Protein AF-A0A7S0CDD8-F1 (afdb_monomer)

Foldseek 3Di:
DLDAQDPCLCVLLPLVQCLVDDVSLVSNVVSCVSLVLVDPPVPDPDDRDPPPDCPDPVVVVVVVNSNVSNPSSVCNCVNPPVLPQDAQDPCLLVLLDPCNCPPNDCSVVVNCVSCVSLPLQQDCPVPVPRRCCVVCVPRSVSNVSSVSNLQPPVVLQAHAQDPCLCVCLDPVNCVVPVVSNCVSCVSVQVLDCPPPNPPPPNCVSNVVRSVNNPSSVSVVVND

Nearest PDB structures (foldseek):
  2lh7-assembly1_A  TM=1.590E-01  e=8.056E+00  Lupinus luteus

Solvent-accessible surface area (backbone atoms only — not comparable to full-atom values): 13081 Å² total; per-residue (Å²): 131,72,67,67,48,61,94,55,44,60,66,45,31,27,66,79,41,34,71,71,35,70,70,37,33,49,54,27,48,64,72,34,56,80,47,60,68,63,54,87,66,93,81,69,96,76,85,80,68,76,71,92,74,65,83,48,76,71,53,54,51,49,49,52,54,20,46,61,54,41,54,44,49,64,47,56,72,60,62,37,81,89,56,54,66,62,69,51,61,84,60,41,69,61,36,33,31,69,65,30,38,75,72,37,94,61,21,45,59,55,26,50,65,70,37,54,77,45,51,50,50,74,46,52,84,91,37,71,85,66,35,48,36,89,81,36,50,69,37,39,57,54,44,56,43,49,56,51,58,63,59,63,37,85,81,40,81,38,62,69,49,61,96,54,45,65,69,40,28,30,72,71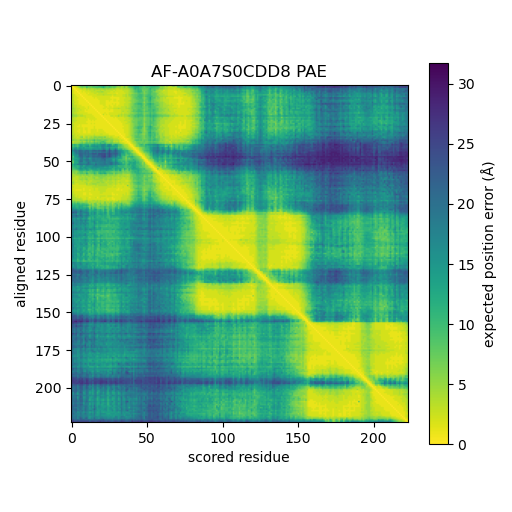,38,38,75,75,50,44,62,66,28,52,64,66,40,54,66,45,59,59,48,44,90,83,52,92,68,84,37,70,63,45,36,70,74,31,44,70,32,40,56,59,42,57,45,54,57,51,70,77,72,75,121

Structure (mmCIF, N/CA/C/O backbone):
data_AF-A0A7S0CDD8-F1
#
_entry.id   AF-A0A7S0CDD8-F1
#
loop_
_atom_site.group_PDB
_atom_site.id
_atom_site.type_symbol
_atom_site.label_atom_id
_atom_site.label_alt_id
_atom_site.label_comp_id
_atom_site.label_asym_id
_atom_site.label_entity_id
_atom_site.label_seq_id
_atom_site.pdbx_PDB_ins_code
_atom_site.Cartn_x
_atom_site.Cartn_y
_atom_site.Cartn_z
_atom_site.occupancy
_atom_site.B_iso_or_equiv
_atom_site.auth_seq_id
_atom_site.auth_comp_id
_atom_site.auth_asym_id
_atom_site.auth_atom_id
_atom_site.pdbx_PDB_model_num
ATOM 1 N N . ASP A 1 1 ? -7.432 -4.771 37.540 1.00 62.56 1 ASP A N 1
ATOM 2 C CA . ASP A 1 1 ? -7.876 -5.907 36.713 1.00 62.56 1 ASP A CA 1
ATOM 3 C C . ASP A 1 1 ? -8.613 -5.416 35.488 1.00 62.56 1 ASP A C 1
ATOM 5 O O . ASP A 1 1 ? -9.465 -4.545 35.630 1.00 62.56 1 ASP A O 1
ATOM 9 N N . ILE A 1 2 ? -8.278 -5.943 34.307 1.00 65.31 2 ILE A N 1
ATOM 10 C CA . ILE A 1 2 ? -9.099 -5.740 33.108 1.00 65.31 2 ILE A CA 1
ATOM 11 C C . ILE A 1 2 ? -10.404 -6.499 33.340 1.00 65.31 2 ILE A C 1
ATOM 13 O O . ILE A 1 2 ? -10.394 -7.714 33.548 1.00 65.31 2 ILE A O 1
ATOM 17 N N . GLN A 1 3 ? -11.523 -5.779 33.370 1.00 80.06 3 GLN A N 1
ATOM 18 C CA . GLN A 1 3 ? -12.831 -6.418 33.438 1.00 80.06 3 GLN A CA 1
ATOM 19 C C . GLN A 1 3 ? -13.127 -7.083 32.097 1.00 80.06 3 GLN A C 1
ATOM 21 O O . GLN A 1 3 ? -12.899 -6.484 31.048 1.00 80.06 3 GLN A O 1
ATOM 26 N N . LEU A 1 4 ? -13.651 -8.310 32.134 1.00 84.00 4 LEU A N 1
ATOM 27 C CA . LEU A 1 4 ? -14.179 -8.957 30.935 1.00 84.00 4 LEU A CA 1
ATOM 28 C C . LEU A 1 4 ? -15.245 -8.063 30.302 1.00 84.00 4 LEU A C 1
ATOM 30 O O . LEU A 1 4 ? -16.073 -7.494 31.019 1.00 84.00 4 LEU A O 1
ATOM 34 N N . ALA A 1 5 ? -15.239 -7.994 28.975 1.00 88.38 5 ALA A N 1
ATOM 35 C CA . ALA A 1 5 ? -16.256 -7.271 28.239 1.00 88.38 5 ALA A CA 1
ATOM 36 C C . ALA A 1 5 ? -17.673 -7.763 28.600 1.00 88.38 5 ALA A C 1
ATOM 38 O O . ALA A 1 5 ? -17.876 -8.959 28.872 1.00 88.38 5 ALA A O 1
ATOM 39 N N . PRO A 1 6 ? -18.683 -6.875 28.583 1.00 92.88 6 PRO A N 1
ATOM 40 C CA . PRO A 1 6 ? -20.076 -7.270 28.742 1.00 92.88 6 PRO A CA 1
ATOM 41 C C . PRO A 1 6 ? -20.481 -8.335 27.722 1.00 92.88 6 PRO A C 1
ATOM 43 O O . PRO A 1 6 ? -20.056 -8.316 26.571 1.00 92.88 6 PRO A O 1
ATOM 46 N N . ARG A 1 7 ? -21.360 -9.264 28.116 1.00 94.25 7 ARG A N 1
ATOM 47 C CA . ARG A 1 7 ? -21.778 -10.377 27.238 1.00 94.25 7 ARG A CA 1
ATOM 48 C C . ARG A 1 7 ? -22.450 -9.924 25.941 1.00 94.25 7 ARG A C 1
ATOM 50 O O . ARG A 1 7 ? -22.452 -10.682 24.982 1.00 94.25 7 ARG A O 1
ATOM 57 N N . ASN A 1 8 ? -23.030 -8.729 25.937 1.00 94.81 8 ASN A N 1
ATOM 58 C CA . ASN A 1 8 ? -23.703 -8.122 24.794 1.00 94.81 8 ASN A CA 1
ATOM 59 C C . ASN A 1 8 ? -22.779 -7.225 23.956 1.00 94.81 8 ASN A C 1
ATOM 61 O O . ASN A 1 8 ? -23.273 -6.557 23.057 1.00 94.81 8 ASN A O 1
ATOM 65 N N . ILE A 1 9 ? -21.467 -7.177 24.223 1.00 94.50 9 ILE A N 1
ATOM 66 C CA . ILE A 1 9 ? -20.552 -6.298 23.480 1.00 94.50 9 ILE A CA 1
ATOM 67 C C . ILE A 1 9 ? -20.580 -6.568 21.971 1.00 94.50 9 ILE A C 1
ATOM 69 O O . ILE A 1 9 ? -20.565 -5.630 21.185 1.00 94.50 9 ILE A O 1
ATOM 73 N N . ALA A 1 10 ? -20.700 -7.834 21.560 1.00 92.94 10 ALA A N 1
ATOM 74 C CA . ALA A 1 10 ? -20.795 -8.205 20.151 1.00 92.94 10 ALA A CA 1
ATOM 75 C C . ALA A 1 10 ? -22.087 -7.693 19.490 1.00 92.94 10 ALA A C 1
ATOM 77 O O . ALA A 1 10 ? -22.053 -7.316 18.325 1.00 92.94 10 ALA A O 1
ATOM 78 N N . ASP A 1 11 ? -23.197 -7.646 20.233 1.00 95.12 11 ASP A N 1
ATOM 79 C CA . ASP A 1 11 ? -24.482 -7.152 19.729 1.00 95.12 11 ASP A CA 1
ATOM 80 C C . ASP A 1 11 ? -24.486 -5.618 19.650 1.00 95.12 11 ASP A C 1
ATOM 82 O O . ASP A 1 11 ? -24.909 -5.040 18.652 1.00 95.12 11 ASP A O 1
ATOM 86 N N . VAL A 1 12 ? -23.978 -4.951 20.694 1.00 96.19 12 VAL A N 1
ATOM 87 C CA . VAL A 1 12 ? -23.910 -3.480 20.775 1.00 96.19 12 VAL A CA 1
ATOM 88 C C . VAL A 1 12 ? -22.920 -2.916 19.752 1.00 96.19 12 VAL A C 1
ATOM 90 O O . VAL A 1 12 ? -23.179 -1.878 19.152 1.00 96.19 12 VAL A O 1
ATOM 93 N N . CYS A 1 13 ? -21.808 -3.613 19.521 1.00 94.88 13 CYS A N 1
ATOM 94 C CA . CYS A 1 13 ? -20.775 -3.226 18.564 1.00 94.88 13 CYS A CA 1
ATOM 95 C C . CYS A 1 13 ? -20.878 -3.977 17.227 1.00 94.88 13 CYS A C 1
ATOM 97 O O . CYS A 1 13 ? -19.912 -4.038 16.468 1.00 94.88 13 CYS A O 1
ATOM 99 N N . ALA A 1 14 ? -22.037 -4.555 16.900 1.00 92.19 14 ALA A N 1
ATOM 100 C CA . ALA A 1 14 ? -22.265 -5.079 15.560 1.00 92.19 14 ALA A CA 1
ATOM 101 C C . ALA A 1 14 ? -22.224 -3.925 14.544 1.00 92.19 14 ALA A C 1
ATOM 103 O O . ALA A 1 14 ? -22.809 -2.865 14.774 1.00 92.19 14 ALA A O 1
ATOM 104 N N . ARG A 1 15 ? -21.571 -4.134 13.395 1.00 86.56 15 ARG A N 1
ATOM 105 C CA . ARG A 1 15 ? -21.407 -3.104 12.350 1.00 86.56 15 ARG A CA 1
ATOM 106 C C . ARG A 1 15 ? -22.728 -2.440 11.962 1.00 86.56 15 ARG A C 1
ATOM 108 O O . ARG A 1 15 ? -22.826 -1.220 11.970 1.00 86.56 15 ARG A O 1
ATOM 115 N N . GLU A 1 16 ? -23.749 -3.246 11.688 1.00 89.31 16 GLU A N 1
ATOM 116 C CA . GLU A 1 16 ? -25.100 -2.787 11.340 1.00 89.31 16 GLU A CA 1
ATOM 117 C C . GLU A 1 16 ? -25.750 -1.912 12.421 1.00 89.31 16 GLU A C 1
ATOM 119 O O . GLU A 1 16 ? -26.552 -1.035 12.104 1.00 89.31 16 GLU A O 1
ATOM 124 N N . HIS A 1 17 ? -25.389 -2.121 13.691 1.00 92.50 17 HIS A N 1
ATOM 125 C CA . HIS A 1 17 ? -25.874 -1.315 14.802 1.00 92.50 17 HIS A CA 1
ATOM 126 C C . HIS A 1 17 ? -25.129 0.016 14.862 1.00 92.50 17 HIS A C 1
ATOM 128 O O . HIS A 1 17 ? -25.753 1.070 14.865 1.00 92.50 17 HIS A O 1
ATOM 134 N N . VAL A 1 18 ? -23.797 -0.018 14.824 1.00 90.44 18 VAL A N 1
ATOM 135 C CA . VAL A 1 18 ? -22.958 1.186 14.895 1.00 90.44 18 VAL A CA 1
ATOM 136 C C . VAL A 1 18 ? -23.173 2.107 13.684 1.00 90.44 18 VAL A C 1
ATOM 138 O O . VAL A 1 18 ? -23.130 3.329 13.815 1.00 90.44 18 VAL A O 1
ATOM 141 N N . GLU A 1 19 ? -23.466 1.546 12.508 1.00 86.19 19 GLU A N 1
ATOM 142 C CA . GLU A 1 19 ? -23.821 2.303 11.299 1.00 86.19 19 GLU A CA 1
ATOM 143 C C . GLU A 1 19 ? -25.246 2.895 11.337 1.00 86.19 19 GLU A C 1
ATOM 145 O O . GLU A 1 19 ? -25.565 3.752 10.511 1.00 86.19 19 GLU A O 1
ATOM 150 N N . ALA A 1 20 ? -26.103 2.494 12.287 1.00 91.19 20 ALA A N 1
ATOM 151 C CA . ALA A 1 20 ? -27.476 2.996 12.390 1.00 91.19 20 ALA A CA 1
ATOM 152 C C . ALA A 1 20 ? -27.557 4.463 12.855 1.00 91.19 20 ALA A C 1
ATOM 154 O O . ALA A 1 20 ? -28.572 5.123 12.621 1.00 91.19 20 ALA A O 1
ATOM 155 N N . GLY A 1 21 ? -26.505 4.985 13.495 1.00 90.19 21 GLY A N 1
ATOM 156 C CA . GLY A 1 21 ? -26.392 6.392 13.877 1.00 90.19 21 GLY A CA 1
ATOM 157 C C . GLY A 1 21 ? -25.521 6.631 15.110 1.00 90.19 21 GLY A C 1
ATOM 158 O O . GLY A 1 21 ? -25.054 5.697 15.763 1.00 90.19 21 GLY A O 1
ATOM 159 N N . ASP A 1 22 ? -25.339 7.908 15.454 1.00 90.12 22 ASP A N 1
ATOM 160 C CA . ASP A 1 22 ? -24.439 8.343 16.533 1.00 90.12 22 ASP A CA 1
ATOM 161 C C . ASP A 1 22 ? -24.813 7.766 17.905 1.00 90.12 22 ASP A C 1
ATOM 163 O O . ASP A 1 22 ? -23.937 7.479 18.713 1.00 90.12 22 ASP A O 1
ATOM 167 N N . GLU A 1 23 ? -26.104 7.551 18.173 1.00 94.38 23 GLU A N 1
ATOM 168 C CA . GLU A 1 23 ? -26.572 6.953 19.430 1.00 94.38 23 GLU A CA 1
ATOM 169 C C . GLU A 1 23 ? -26.047 5.522 19.612 1.00 94.38 23 GLU A C 1
ATOM 171 O O . GLU A 1 23 ? -25.490 5.194 20.659 1.00 94.38 23 GLU A O 1
ATOM 176 N N . ALA A 1 24 ? -26.155 4.689 18.574 1.00 93.88 24 ALA A N 1
ATOM 177 C CA . ALA A 1 24 ? -25.667 3.314 18.606 1.00 93.88 24 ALA A CA 1
ATOM 178 C C . ALA A 1 24 ? -24.134 3.254 18.664 1.00 93.88 24 ALA A C 1
ATOM 180 O O . ALA A 1 24 ? -23.569 2.427 19.383 1.00 93.88 24 ALA A O 1
ATOM 181 N N . ARG A 1 25 ? -23.448 4.179 17.978 1.00 90.31 25 ARG A N 1
ATOM 182 C CA . ARG A 1 25 ? -21.996 4.316 18.118 1.00 90.31 25 ARG A CA 1
ATOM 183 C C . ARG A 1 25 ? -21.594 4.689 19.537 1.00 90.31 25 ARG A C 1
ATOM 185 O O . ARG A 1 25 ? -20.695 4.055 20.077 1.00 90.31 25 ARG A O 1
ATOM 192 N N . ASN A 1 26 ? -22.242 5.682 20.140 1.00 93.12 26 ASN A N 1
ATOM 193 C CA . ASN A 1 26 ? -21.934 6.112 21.502 1.00 93.12 26 ASN A CA 1
ATOM 194 C C . ASN A 1 26 ? -22.175 4.982 22.510 1.00 93.12 26 ASN A C 1
ATOM 196 O O . ASN A 1 26 ? -21.367 4.805 23.415 1.00 93.12 26 ASN A O 1
ATOM 200 N N . ALA A 1 27 ? -23.220 4.172 22.312 1.00 95.44 27 ALA A N 1
ATOM 201 C CA . ALA A 1 27 ? -23.467 2.990 23.134 1.00 95.44 27 ALA A CA 1
ATOM 202 C C . ALA A 1 27 ? -22.336 1.951 23.020 1.00 95.44 27 ALA A C 1
ATOM 204 O O . ALA A 1 27 ? -21.897 1.406 24.031 1.00 95.44 27 ALA A O 1
ATOM 205 N N . CYS A 1 28 ? -21.826 1.694 21.811 1.00 95.12 28 CYS A N 1
ATOM 206 C CA . CYS A 1 28 ? -20.645 0.846 21.639 1.00 95.12 28 CYS A CA 1
ATOM 207 C C . CYS A 1 28 ? -19.393 1.485 22.268 1.00 95.12 28 CYS A C 1
ATOM 209 O O . CYS A 1 28 ? -18.668 0.804 22.985 1.00 95.12 28 CYS A O 1
ATOM 211 N N . ALA A 1 29 ? -19.172 2.792 22.088 1.00 92.44 29 ALA A N 1
ATOM 212 C CA . ALA A 1 29 ? -18.035 3.515 22.663 1.00 92.44 29 ALA A CA 1
ATOM 213 C C . ALA A 1 29 ? -18.008 3.458 24.194 1.00 92.44 29 ALA A C 1
ATOM 215 O O . ALA A 1 29 ? -16.965 3.169 24.769 1.00 92.44 29 ALA A O 1
ATOM 216 N N . GLU A 1 30 ? -19.155 3.643 24.848 1.00 94.44 30 GLU A N 1
ATOM 217 C CA . GLU A 1 30 ? -19.285 3.534 26.304 1.00 94.44 30 GLU A CA 1
ATOM 218 C C . GLU A 1 30 ? -18.928 2.125 26.801 1.00 94.44 30 GLU A C 1
ATOM 220 O O . GLU A 1 30 ? -18.192 1.962 27.771 1.00 94.44 30 GLU A O 1
ATOM 225 N N . VAL A 1 31 ? -19.382 1.081 26.100 1.00 94.50 31 VAL A N 1
ATOM 226 C CA . VAL A 1 31 ? -19.041 -0.311 26.441 1.00 94.50 31 VAL A CA 1
ATOM 227 C C . VAL A 1 31 ? -17.558 -0.618 26.192 1.00 94.50 31 VAL A C 1
ATOM 229 O O . VAL A 1 31 ? -16.991 -1.491 26.850 1.00 94.50 31 VAL A O 1
ATOM 232 N N . CYS A 1 32 ? -16.930 0.098 25.262 1.00 92.38 32 CYS A N 1
ATOM 233 C CA . CYS A 1 32 ? -15.542 -0.080 24.856 1.00 92.38 32 CYS A CA 1
ATOM 234 C C . CYS A 1 32 ? -14.536 0.793 25.614 1.00 92.38 32 CYS A C 1
ATOM 236 O O . CYS A 1 32 ? -13.343 0.524 25.501 1.00 92.38 32 CYS A O 1
ATOM 238 N N . GLU A 1 33 ? -14.971 1.768 26.416 1.00 90.12 33 GLU A N 1
ATOM 239 C CA . GLU A 1 33 ? -14.092 2.635 27.223 1.00 90.12 33 GLU A CA 1
ATOM 240 C C . GLU A 1 33 ? -13.041 1.845 28.042 1.00 90.12 33 GLU A C 1
ATOM 242 O O . GLU A 1 33 ? -11.865 2.212 28.029 1.00 90.12 33 GLU A O 1
ATOM 247 N N . PRO A 1 34 ? -13.362 0.695 28.678 1.00 86.69 34 PRO A N 1
ATOM 248 C CA . PRO A 1 34 ? -12.357 -0.085 29.407 1.00 86.69 34 PRO A CA 1
ATOM 249 C C . PRO A 1 34 ? -11.281 -0.731 28.513 1.00 86.69 3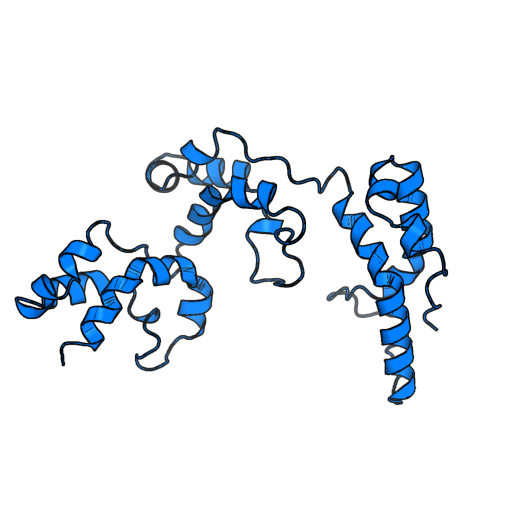4 PRO A C 1
ATOM 251 O O . PRO A 1 34 ? -10.242 -1.160 29.020 1.00 86.69 34 PRO A O 1
ATOM 254 N N . SER A 1 35 ? -11.527 -0.836 27.200 1.00 82.81 35 SER A N 1
ATOM 255 C CA . SER A 1 35 ? -10.598 -1.412 26.219 1.00 82.81 35 SER A CA 1
ATOM 256 C C . SER A 1 35 ? -9.475 -0.465 25.804 1.00 82.81 35 SER A C 1
ATOM 258 O O . SER A 1 35 ? -8.512 -0.926 25.196 1.00 82.81 35 SER A O 1
ATOM 260 N N . ASP A 1 36 ? -9.527 0.814 26.185 1.00 79.00 36 ASP A N 1
ATOM 261 C CA . ASP A 1 36 ? -8.446 1.774 25.921 1.00 79.00 36 ASP A CA 1
ATOM 262 C C . ASP A 1 36 ? -7.106 1.300 26.512 1.00 79.00 36 ASP A C 1
ATOM 264 O O . ASP A 1 36 ? -6.041 1.562 25.958 1.00 79.00 36 ASP A O 1
ATOM 268 N N . CYS A 1 37 ? -7.158 0.504 27.585 1.00 74.12 37 CYS A N 1
ATOM 269 C CA . CYS A 1 37 ? -6.009 -0.190 28.172 1.00 74.12 37 CYS A CA 1
ATOM 270 C C . CYS A 1 37 ? -5.351 -1.242 27.257 1.00 74.12 37 CYS A C 1
ATOM 272 O O . CYS A 1 37 ? -4.231 -1.665 27.530 1.00 74.12 37 CYS A O 1
ATOM 274 N N . CYS A 1 38 ? -6.063 -1.740 26.246 1.00 76.38 38 CYS A N 1
ATOM 275 C CA . CYS A 1 38 ? -5.612 -2.795 25.338 1.00 76.38 38 CYS A CA 1
ATOM 276 C C . CYS A 1 38 ? -4.967 -2.248 24.063 1.00 76.38 38 CYS A C 1
ATOM 278 O O . CYS A 1 38 ? -4.439 -3.023 23.267 1.00 76.38 38 CYS A O 1
ATOM 280 N N . GLN A 1 39 ? -5.024 -0.933 23.848 1.00 68.50 39 GLN A N 1
ATOM 281 C CA . GLN A 1 39 ? -4.346 -0.286 22.738 1.00 68.50 39 GLN A CA 1
ATOM 282 C C . GLN A 1 39 ? -2.963 0.163 23.210 1.00 68.50 39 GLN A C 1
ATOM 284 O O . GLN A 1 39 ? -2.841 1.012 24.091 1.00 68.50 39 GLN A O 1
ATOM 289 N N . GLU A 1 40 ? -1.909 -0.418 22.637 1.00 58.47 40 GLU A N 1
ATOM 290 C CA . GLU A 1 40 ? -0.534 0.022 22.875 1.00 58.47 40 GLU A CA 1
ATOM 291 C C . GLU A 1 40 ? -0.379 1.473 22.395 1.00 58.47 40 GLU A C 1
ATOM 293 O O . GLU A 1 40 ? -0.236 1.747 21.203 1.00 58.47 40 GLU A O 1
ATOM 298 N N . LYS A 1 41 ? -0.434 2.434 23.322 1.00 56.41 41 LYS A N 1
ATOM 299 C CA . LYS A 1 41 ? 0.067 3.784 23.063 1.00 56.41 41 LYS A CA 1
ATOM 300 C C . LYS A 1 41 ? 1.574 3.749 23.272 1.00 56.41 41 LYS A C 1
ATOM 302 O O . LYS A 1 41 ? 2.047 3.778 24.403 1.00 56.41 41 LYS A O 1
ATOM 307 N N . GLU A 1 42 ? 2.323 3.699 22.175 1.00 51.75 42 GLU A N 1
ATOM 308 C CA . GLU A 1 42 ? 3.789 3.570 22.159 1.00 51.75 42 GLU A CA 1
ATOM 309 C C . GLU A 1 42 ? 4.560 4.718 22.849 1.00 51.75 42 GLU A C 1
ATOM 311 O O . GLU A 1 42 ? 5.781 4.645 22.942 1.00 51.75 42 GLU A O 1
ATOM 316 N N . ASN A 1 43 ? 3.904 5.771 23.360 1.00 51.16 43 ASN A N 1
ATOM 317 C CA . ASN A 1 43 ? 4.594 7.008 23.751 1.00 51.16 43 ASN A CA 1
ATOM 318 C C . ASN A 1 43 ? 4.273 7.606 25.130 1.00 51.16 43 ASN A C 1
ATOM 320 O O . ASN A 1 43 ? 4.687 8.732 25.399 1.00 51.16 43 ASN A O 1
ATOM 324 N N . GLU A 1 44 ? 3.615 6.889 26.045 1.00 52.41 44 GLU A N 1
ATOM 325 C CA . GLU A 1 44 ? 3.399 7.409 27.406 1.00 52.41 44 GLU A CA 1
ATOM 326 C C . GLU A 1 44 ? 3.984 6.471 28.469 1.00 52.41 44 GLU A C 1
ATOM 328 O O . GLU A 1 44 ? 3.453 5.413 28.792 1.00 52.41 44 GLU A O 1
ATOM 333 N N . THR A 1 45 ? 5.124 6.883 29.028 1.00 52.25 45 THR A N 1
ATOM 334 C CA . THR A 1 45 ? 5.911 6.153 30.032 1.00 52.25 45 THR A CA 1
ATOM 335 C C . THR A 1 45 ? 5.286 6.074 31.425 1.00 52.25 45 THR A C 1
ATOM 337 O O . THR A 1 45 ? 5.926 5.546 32.335 1.00 52.25 45 THR A O 1
ATOM 340 N N . GLU A 1 46 ? 4.068 6.560 31.659 1.00 50.44 46 GLU A N 1
ATOM 341 C CA . GLU A 1 46 ? 3.515 6.595 33.015 1.00 50.44 46 GLU A CA 1
ATOM 342 C C . GLU A 1 46 ? 2.063 6.089 33.091 1.00 50.44 46 GLU A C 1
ATOM 344 O O . GLU A 1 46 ? 1.099 6.779 32.794 1.00 50.44 46 GLU A O 1
ATOM 349 N N . ASP A 1 47 ? 1.961 4.855 33.601 1.00 51.75 47 ASP A N 1
ATOM 350 C CA . ASP A 1 47 ? 0.883 4.336 34.459 1.00 51.75 47 ASP A CA 1
ATOM 351 C C . ASP A 1 47 ? -0.403 3.738 33.8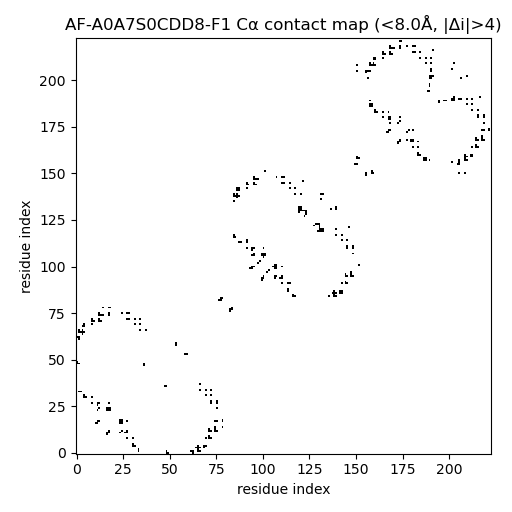76 1.00 51.75 47 ASP A C 1
ATOM 353 O O . ASP A 1 47 ? -1.323 3.454 34.648 1.00 51.75 47 ASP A O 1
ATOM 357 N N . PHE A 1 48 ? -0.469 3.372 32.595 1.00 50.34 48 PHE A N 1
ATOM 358 C CA . PHE A 1 48 ? -1.684 2.724 32.087 1.00 50.34 48 PHE A CA 1
ATOM 359 C C . PHE A 1 48 ? -1.656 1.183 32.072 1.00 50.34 48 PHE A C 1
ATOM 361 O O . PHE A 1 48 ? -0.956 0.527 31.310 1.00 50.34 48 PHE A O 1
ATOM 368 N N . CYS A 1 49 ? -2.478 0.638 32.978 1.00 55.19 49 CYS A N 1
ATOM 369 C CA . CYS A 1 49 ? -3.072 -0.701 33.016 1.00 55.19 49 CYS A CA 1
ATOM 370 C C . CYS A 1 49 ? -2.120 -1.897 33.263 1.00 55.19 49 CYS A C 1
ATOM 372 O O . CYS A 1 49 ? -1.855 -2.730 32.407 1.00 55.19 49 CYS A O 1
ATOM 374 N N . LEU A 1 50 ? -1.708 -2.043 34.532 1.00 53.22 50 LEU A N 1
ATOM 375 C CA . LEU A 1 50 ? -1.273 -3.296 35.194 1.00 53.22 50 LEU A CA 1
ATOM 376 C C . LEU A 1 50 ? 0.032 -3.972 34.745 1.00 53.22 50 LEU A C 1
ATOM 378 O O . LEU A 1 50 ? 0.365 -5.022 35.291 1.00 53.22 50 LEU A O 1
ATOM 382 N N . TYR A 1 51 ? 0.840 -3.383 33.866 1.00 52.56 51 TYR A N 1
ATOM 383 C CA . TYR A 1 51 ? 2.118 -4.016 33.509 1.00 52.56 51 TYR A CA 1
ATOM 384 C C . TYR A 1 51 ? 3.222 -3.896 34.571 1.00 52.56 51 TYR A C 1
ATOM 386 O O . TYR A 1 51 ? 4.191 -4.652 34.535 1.00 52.56 51 TYR A O 1
ATOM 394 N N . LYS A 1 52 ? 3.097 -3.006 35.566 1.00 47.78 52 LYS A N 1
ATOM 395 C CA . LYS A 1 52 ? 4.218 -2.723 36.484 1.00 47.78 52 LYS A CA 1
ATOM 396 C C . LYS A 1 52 ? 4.591 -3.853 37.458 1.00 47.78 52 LYS A C 1
ATOM 398 O O . LYS A 1 52 ? 5.624 -3.721 38.099 1.00 47.78 52 LYS A O 1
ATOM 403 N N . ASN A 1 53 ? 3.826 -4.947 37.571 1.00 48.34 53 ASN A N 1
ATOM 404 C CA . ASN A 1 53 ? 4.161 -6.054 38.489 1.00 48.34 53 ASN A CA 1
ATOM 405 C C . ASN A 1 53 ? 3.763 -7.469 38.020 1.00 48.34 53 ASN A C 1
ATOM 407 O O . ASN A 1 53 ? 3.851 -8.403 38.820 1.00 48.34 53 ASN A O 1
ATOM 411 N N . ALA A 1 54 ? 3.371 -7.660 36.753 1.00 54.88 54 ALA A N 1
ATOM 412 C CA . ALA A 1 54 ? 2.962 -8.972 36.252 1.00 54.88 54 ALA A CA 1
ATOM 413 C C . ALA A 1 54 ? 4.170 -9.914 36.068 1.00 54.88 54 ALA A C 1
ATOM 415 O O . ALA A 1 54 ? 4.725 -10.050 34.982 1.00 54.88 54 ALA A O 1
ATOM 416 N N . THR A 1 55 ? 4.623 -10.545 37.153 1.00 56.50 55 THR A N 1
ATOM 417 C CA . THR A 1 55 ? 5.729 -11.527 37.139 1.00 56.50 55 THR A CA 1
ATOM 418 C C . THR A 1 55 ? 5.232 -12.966 36.995 1.00 56.50 55 THR A C 1
ATOM 420 O O . THR A 1 55 ? 6.031 -13.875 36.762 1.00 56.50 55 THR A O 1
ATOM 423 N N . ALA A 1 56 ? 3.917 -13.192 37.084 1.00 58.94 56 ALA A N 1
ATOM 424 C CA . ALA A 1 56 ? 3.303 -14.504 36.941 1.00 58.94 56 ALA A CA 1
ATOM 425 C C . ALA A 1 56 ? 2.617 -14.672 35.574 1.00 58.94 56 ALA A C 1
ATOM 427 O O . ALA A 1 56 ? 1.772 -13.875 35.176 1.00 58.94 56 ALA A O 1
ATOM 428 N N . VAL A 1 57 ? 2.899 -15.790 34.894 1.00 64.75 57 VAL A N 1
ATOM 429 C CA . VAL A 1 57 ? 2.276 -16.207 33.615 1.00 64.75 57 VAL A CA 1
ATOM 430 C C . VAL A 1 57 ? 0.737 -16.145 33.650 1.00 64.75 57 VAL A C 1
ATOM 432 O O . VAL A 1 57 ? 0.095 -15.880 32.637 1.00 64.75 57 VAL A O 1
ATOM 435 N N . TYR A 1 58 ? 0.135 -16.352 34.824 1.00 66.38 58 TYR A N 1
ATOM 436 C CA . TYR A 1 58 ? -1.317 -16.314 35.012 1.00 66.38 58 TYR A CA 1
ATOM 437 C C . TYR A 1 58 ? -1.921 -14.907 34.852 1.00 66.38 58 TYR A C 1
ATOM 439 O O . TYR A 1 58 ? -3.050 -14.769 34.387 1.00 66.38 58 TYR A O 1
ATOM 447 N N . GLU A 1 59 ? -1.178 -13.856 35.202 1.00 66.81 59 GLU A N 1
ATOM 448 C CA . GLU A 1 59 ? -1.650 -12.470 35.088 1.00 66.81 59 GLU A CA 1
ATOM 449 C C . GLU A 1 59 ? -1.662 -12.016 33.624 1.00 66.81 59 GLU A C 1
ATOM 451 O O . GLU A 1 59 ? -2.623 -11.385 33.186 1.00 66.81 59 GLU A O 1
ATOM 456 N N . VAL A 1 60 ? -0.674 -12.455 32.836 1.00 68.81 60 VAL A N 1
ATOM 457 C CA . VAL A 1 60 ? -0.618 -12.211 31.386 1.00 68.81 60 VAL A CA 1
ATOM 458 C C . VAL A 1 60 ? -1.807 -12.858 30.670 1.00 68.81 60 VAL A C 1
ATOM 460 O O . VAL A 1 60 ? -2.444 -12.223 29.835 1.00 68.81 60 VAL A O 1
ATOM 463 N N . ALA A 1 61 ? -2.168 -14.095 31.028 1.00 75.12 61 ALA A N 1
ATOM 464 C CA . ALA A 1 61 ? -3.303 -14.783 30.411 1.00 75.12 61 ALA A CA 1
ATOM 465 C C . ALA A 1 61 ? -4.634 -14.042 30.636 1.00 75.12 61 ALA A C 1
ATOM 467 O O . ALA A 1 61 ? -5.428 -13.918 29.707 1.00 75.12 61 ALA A O 1
ATOM 468 N N . ASN A 1 62 ? -4.872 -13.505 31.837 1.00 74.25 62 ASN A N 1
ATOM 469 C CA . ASN A 1 62 ? -6.098 -12.753 32.125 1.00 74.25 62 ASN A CA 1
ATOM 470 C C . ASN A 1 62 ? -6.148 -11.410 31.386 1.00 74.25 62 ASN A C 1
ATOM 472 O O . ASN A 1 62 ? -7.225 -11.004 30.955 1.00 74.25 62 ASN A O 1
ATOM 476 N N . ILE A 1 63 ? -5.000 -10.752 31.202 1.00 75.50 63 ILE A N 1
ATOM 477 C CA . ILE A 1 63 ? -4.896 -9.527 30.399 1.00 75.50 63 ILE A CA 1
ATOM 478 C C . ILE A 1 63 ? -5.249 -9.826 28.940 1.00 75.50 63 ILE A C 1
ATOM 480 O O . ILE A 1 63 ? -6.117 -9.166 28.374 1.00 75.50 63 ILE A O 1
ATOM 484 N N . VAL A 1 64 ? -4.651 -10.871 28.357 1.00 78.19 64 VAL A N 1
ATOM 485 C CA . VAL A 1 64 ? -4.927 -11.277 26.971 1.00 78.19 64 VAL A CA 1
ATOM 486 C C . VAL A 1 64 ? -6.399 -11.648 26.792 1.00 78.19 64 VAL A C 1
ATOM 488 O O . VAL A 1 64 ? -7.040 -11.159 25.869 1.00 78.19 64 VAL A O 1
ATOM 491 N N . ILE A 1 65 ? -6.971 -12.461 27.686 1.00 80.38 65 ILE A N 1
ATOM 492 C CA . ILE A 1 65 ? -8.390 -12.852 27.615 1.00 80.38 65 ILE A CA 1
ATOM 493 C C . ILE A 1 65 ? -9.304 -11.629 27.756 1.00 80.38 65 ILE A C 1
ATOM 495 O O . ILE A 1 65 ? -10.287 -11.512 27.023 1.00 80.38 65 ILE 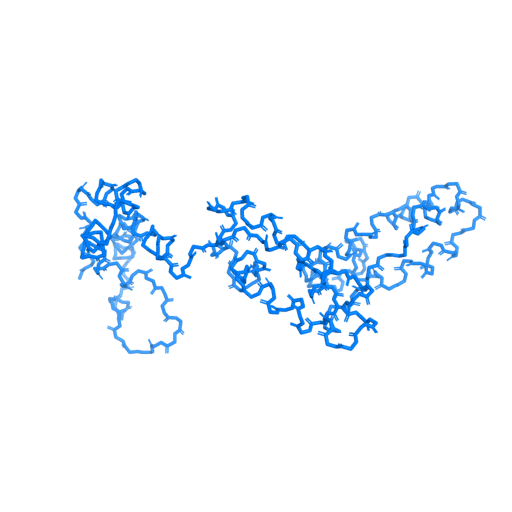A O 1
ATOM 499 N N . GLY A 1 66 ? -8.968 -10.709 28.665 1.00 83.31 66 GLY A N 1
ATOM 500 C CA . GLY A 1 66 ? -9.658 -9.434 28.822 1.00 83.31 66 GLY A CA 1
ATOM 501 C C . GLY A 1 66 ? -9.669 -8.650 27.515 1.00 83.31 66 GLY A C 1
ATOM 502 O O . GLY A 1 66 ? -10.742 -8.359 26.998 1.00 83.31 66 GLY A O 1
ATOM 503 N N . CYS A 1 67 ? -8.505 -8.402 26.919 1.00 84.81 67 CYS A N 1
ATOM 504 C CA . CYS A 1 67 ? -8.398 -7.630 25.682 1.00 84.81 67 CYS A CA 1
ATOM 505 C C . CYS A 1 67 ? -9.049 -8.307 24.473 1.00 84.81 67 CYS A C 1
ATOM 507 O O . CYS A 1 67 ? -9.745 -7.648 23.704 1.00 84.81 67 CYS A O 1
ATOM 509 N N . VAL A 1 68 ? -8.921 -9.629 24.338 1.00 84.62 68 VAL A N 1
ATOM 510 C CA . VAL A 1 68 ? -9.587 -10.388 23.266 1.00 84.62 68 VAL A CA 1
ATOM 511 C C . VAL A 1 68 ? -11.112 -10.275 23.366 1.00 84.62 68 VAL A C 1
ATOM 513 O O . VAL A 1 68 ? -11.797 -10.252 22.345 1.00 84.62 68 VAL A O 1
ATOM 516 N N . SER A 1 69 ? -11.668 -10.145 24.576 1.00 89.31 69 SER A N 1
ATOM 517 C CA . SER A 1 69 ? -13.114 -9.956 24.745 1.00 89.31 69 SER A CA 1
ATOM 518 C C . SER A 1 69 ? -13.634 -8.606 24.221 1.00 89.31 69 SER A C 1
ATOM 520 O O . SER A 1 69 ? -14.825 -8.500 23.934 1.00 89.31 69 SER A O 1
ATOM 522 N N . TYR A 1 70 ? -12.753 -7.620 24.007 1.00 90.00 70 TYR A N 1
ATOM 523 C CA . TYR A 1 70 ? -13.073 -6.319 23.406 1.00 90.00 70 TYR A CA 1
ATOM 524 C C . TYR A 1 70 ? -12.769 -6.238 21.902 1.00 90.00 70 TYR A C 1
ATOM 526 O O . TYR A 1 70 ? -12.886 -5.161 21.328 1.00 90.00 70 TYR A O 1
ATOM 534 N N . LEU A 1 71 ? -12.443 -7.344 21.217 1.00 85.50 71 LEU A N 1
ATOM 535 C CA . LEU A 1 71 ? -12.264 -7.334 19.753 1.00 85.50 71 LEU A CA 1
ATOM 536 C C . LEU A 1 71 ? -13.418 -6.659 18.977 1.00 85.50 71 LEU A C 1
ATOM 538 O O . LEU A 1 71 ? -13.122 -5.929 18.034 1.00 85.50 71 LEU A O 1
ATOM 542 N N . PRO A 1 72 ? -14.706 -6.794 19.361 1.00 91.00 72 PRO A N 1
ATOM 543 C CA . PRO A 1 72 ? -15.790 -6.084 18.677 1.00 91.00 72 PRO A CA 1
ATOM 544 C C . PRO A 1 72 ? -15.666 -4.551 18.695 1.00 91.00 72 PRO A C 1
ATOM 546 O O . PRO A 1 72 ? -16.183 -3.895 17.797 1.00 91.00 72 PRO A O 1
ATOM 549 N N . CYS A 1 73 ? -14.945 -3.968 19.660 1.00 89.44 73 CYS A N 1
ATOM 550 C CA . CYS A 1 73 ? -14.700 -2.524 19.743 1.00 89.44 73 CYS A CA 1
ATOM 551 C C . CYS A 1 73 ? -13.865 -1.974 18.592 1.00 89.44 73 CYS A C 1
ATOM 553 O O . CYS A 1 73 ? -13.874 -0.765 18.356 1.00 89.44 73 CYS A O 1
ATOM 555 N N . GLN A 1 74 ? -13.170 -2.845 17.853 1.00 85.31 74 GLN A N 1
ATOM 556 C CA . GLN A 1 74 ? -12.401 -2.443 16.683 1.00 85.31 74 GLN A CA 1
ATOM 557 C C . GLN A 1 74 ? -13.272 -1.745 15.633 1.00 85.31 74 GLN A C 1
ATOM 559 O O . GLN A 1 74 ? -12.723 -0.981 14.863 1.00 85.31 74 GLN A O 1
ATOM 564 N N . ILE A 1 75 ? -14.605 -1.901 15.655 1.00 82.31 75 ILE A N 1
ATOM 565 C CA . ILE A 1 75 ? -15.545 -1.240 14.733 1.00 82.31 75 ILE A CA 1
ATOM 566 C C . ILE A 1 75 ? -15.679 0.283 14.921 1.00 82.31 75 ILE A C 1
ATOM 568 O O . ILE A 1 75 ? -16.074 0.993 13.994 1.00 82.31 75 ILE A O 1
ATOM 572 N N . LEU A 1 76 ? -15.400 0.808 16.118 1.00 83.31 76 LEU A N 1
ATOM 573 C CA . LEU A 1 76 ? -15.583 2.229 16.435 1.00 83.31 76 LEU A CA 1
ATOM 574 C C . LEU A 1 76 ? -14.713 3.148 15.567 1.00 83.31 76 LEU A C 1
ATOM 576 O O . LEU A 1 76 ? -15.283 4.026 14.915 1.00 83.31 76 LEU A O 1
ATOM 580 N N . PRO A 1 77 ? -13.384 2.935 15.467 1.00 74.69 77 PRO A N 1
ATOM 581 C CA . PRO A 1 77 ? -12.549 3.727 14.566 1.00 74.69 77 PRO A CA 1
ATOM 582 C C . PRO A 1 77 ? -12.913 3.551 13.083 1.00 74.69 77 PRO A C 1
ATOM 584 O O . PRO A 1 77 ? -12.625 4.448 12.294 1.00 74.69 77 PRO A O 1
ATOM 587 N N . LEU A 1 78 ? -13.569 2.445 12.710 1.00 65.88 78 LEU A N 1
ATOM 588 C CA . LEU A 1 78 ? -13.936 2.131 11.317 1.00 65.88 78 LEU A CA 1
ATOM 589 C C . LEU A 1 78 ? -15.228 2.799 10.872 1.00 65.88 78 LEU A C 1
ATOM 591 O O . LEU A 1 78 ? -15.489 2.957 9.682 1.00 65.88 78 LEU A O 1
ATOM 595 N N . THR A 1 79 ? -16.086 3.125 11.831 1.00 68.81 79 THR A N 1
ATOM 596 C CA . THR A 1 79 ? -17.388 3.723 11.544 1.00 68.81 79 THR A CA 1
ATOM 597 C C . THR A 1 79 ? -17.364 5.229 11.689 1.00 68.81 79 THR A C 1
ATOM 599 O O . THR A 1 79 ? -18.284 5.870 11.180 1.00 68.81 79 THR A O 1
ATOM 602 N N . ASP A 1 80 ? -16.348 5.803 12.340 1.00 69.38 80 ASP A N 1
ATOM 603 C CA . ASP A 1 80 ? -16.178 7.249 12.434 1.00 69.38 80 ASP A CA 1
ATOM 604 C C . ASP A 1 80 ? -16.391 7.890 11.043 1.00 69.38 80 ASP A C 1
ATOM 606 O O . ASP A 1 80 ? -15.705 7.517 10.090 1.00 69.38 80 ASP A O 1
ATOM 610 N N . PRO A 1 81 ? -17.368 8.803 10.863 1.00 62.28 81 PRO A N 1
ATOM 611 C CA . PRO A 1 81 ? -17.618 9.466 9.591 1.00 62.28 81 PRO A CA 1
ATOM 612 C C . PRO A 1 81 ? -16.392 10.235 9.099 1.00 62.28 81 PRO A C 1
ATOM 614 O O . PRO A 1 81 ? -16.316 10.523 7.908 1.00 62.28 81 PRO A O 1
ATOM 617 N N . VAL A 1 82 ? -15.442 10.543 9.988 1.00 63.03 82 VAL A N 1
ATOM 618 C CA . VAL A 1 82 ? -14.145 11.125 9.636 1.00 63.03 82 VAL A CA 1
ATOM 619 C C . VAL A 1 82 ? -13.226 10.099 8.949 1.00 63.03 82 VAL A C 1
ATOM 621 O O . VAL A 1 82 ? -12.437 10.488 8.097 1.00 63.03 82 VAL A O 1
ATOM 624 N N . ASN A 1 83 ? -13.383 8.800 9.232 1.00 61.38 83 ASN A N 1
ATOM 625 C CA . ASN A 1 83 ? -12.577 7.699 8.682 1.00 61.38 83 ASN A CA 1
ATOM 626 C C . ASN A 1 83 ? -13.283 6.878 7.594 1.00 61.38 83 ASN A C 1
ATOM 628 O O . ASN A 1 83 ? -12.786 5.826 7.190 1.00 61.38 83 ASN A O 1
ATOM 632 N N . LYS A 1 84 ? -14.437 7.323 7.087 1.00 72.69 84 LYS A N 1
ATOM 633 C CA . LYS A 1 84 ? -15.063 6.630 5.962 1.00 72.69 84 LYS A CA 1
ATOM 634 C C . LYS A 1 84 ? -14.273 6.930 4.692 1.00 72.69 84 LYS A C 1
ATOM 636 O O . LYS A 1 84 ? -14.371 8.029 4.147 1.00 72.69 84 LYS A O 1
ATOM 641 N N . ILE A 1 85 ? -13.522 5.945 4.209 1.00 76.38 85 ILE A N 1
ATOM 642 C CA . ILE A 1 85 ? -12.860 6.042 2.909 1.00 76.38 85 ILE A CA 1
ATOM 643 C C . ILE A 1 85 ? -13.954 6.205 1.862 1.00 76.38 85 ILE A C 1
ATOM 645 O O . ILE A 1 85 ? -14.850 5.373 1.722 1.00 76.38 85 ILE A O 1
ATOM 649 N N . VAL A 1 86 ? -13.927 7.332 1.166 1.00 87.50 86 VAL A N 1
ATOM 650 C CA . VAL A 1 86 ? -14.780 7.554 0.002 1.00 87.50 86 VAL A CA 1
ATOM 651 C C . VAL A 1 86 ? -14.103 6.951 -1.217 1.00 87.50 86 VAL A C 1
ATOM 653 O O . VAL A 1 86 ? -12.882 6.880 -1.269 1.00 87.50 86 VAL A O 1
ATOM 656 N N . LEU A 1 87 ? -14.882 6.546 -2.218 1.00 89.38 87 LEU A N 1
ATOM 657 C CA . LEU A 1 87 ? -14.311 6.151 -3.505 1.00 89.38 87 LEU A CA 1
ATOM 658 C C . LEU A 1 87 ? -13.417 7.267 -4.054 1.00 89.38 87 LEU A C 1
ATOM 660 O O . LEU A 1 87 ? -13.762 8.451 -3.959 1.00 89.38 87 LEU A O 1
ATOM 664 N N . ALA A 1 88 ? -12.304 6.869 -4.662 1.00 94.56 88 ALA A N 1
ATOM 665 C CA . ALA A 1 88 ? -11.368 7.789 -5.271 1.00 94.56 88 ALA A CA 1
ATOM 666 C C . ALA A 1 88 ? -12.068 8.717 -6.279 1.00 94.56 88 ALA A C 1
ATOM 668 O O . ALA A 1 88 ? -12.930 8.282 -7.058 1.00 94.56 88 ALA A O 1
ATOM 669 N N . PRO A 1 89 ? -11.696 10.007 -6.308 1.00 95.75 89 PRO A N 1
ATOM 670 C CA . PRO A 1 89 ? -12.216 10.926 -7.304 1.00 95.75 89 PRO A CA 1
ATOM 671 C C . PRO A 1 89 ? -11.768 10.488 -8.702 1.00 95.75 89 PRO A C 1
ATOM 673 O O . PRO A 1 89 ? -10.625 10.099 -8.911 1.00 95.75 89 PRO A O 1
ATOM 676 N N . THR A 1 90 ? -12.630 10.636 -9.710 1.00 94.69 90 THR A N 1
ATOM 677 C CA . THR A 1 90 ? -12.322 10.220 -11.097 1.00 94.69 90 THR A CA 1
ATOM 678 C C . THR A 1 90 ? -11.110 10.929 -11.704 1.00 94.69 90 THR A C 1
ATOM 680 O O . THR A 1 90 ? -10.555 10.464 -12.691 1.00 94.69 90 THR A O 1
ATOM 683 N N . LYS A 1 91 ? -10.712 12.078 -11.146 1.00 96.88 91 LYS A N 1
ATOM 684 C CA . LYS A 1 91 ? -9.506 12.805 -11.556 1.00 96.88 91 LYS A CA 1
ATOM 685 C C . LYS A 1 91 ? -8.216 12.134 -11.090 1.00 96.88 91 LYS A C 1
ATOM 687 O O . LYS A 1 91 ? -7.177 12.421 -11.671 1.00 96.88 91 LYS A O 1
ATOM 692 N N . LEU A 1 92 ? -8.276 11.243 -10.098 1.00 96.69 92 LEU A N 1
ATOM 693 C CA . LEU A 1 92 ? -7.105 10.567 -9.547 1.00 96.69 92 LEU A CA 1
ATOM 694 C C . LEU A 1 92 ? -6.331 9.815 -10.634 1.00 96.69 92 LEU A C 1
ATOM 696 O O . LEU A 1 92 ? -5.127 9.984 -10.758 1.00 96.69 92 LEU A O 1
ATOM 700 N N . THR A 1 93 ? -7.028 9.068 -11.495 1.00 94.81 93 THR A N 1
ATOM 701 C CA . THR A 1 93 ? -6.395 8.294 -12.577 1.00 94.81 93 THR A CA 1
ATOM 702 C C . THR A 1 93 ? -5.667 9.157 -13.601 1.00 94.81 93 THR A C 1
ATOM 704 O O . THR A 1 93 ? -4.773 8.668 -14.278 1.00 94.81 93 THR A O 1
ATOM 707 N N . THR A 1 94 ? -6.073 10.420 -13.759 1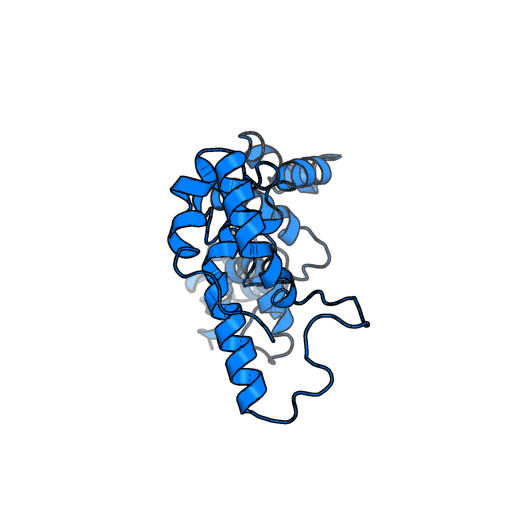.00 97.25 94 THR A N 1
ATOM 708 C CA . THR A 1 94 ? -5.369 11.366 -14.628 1.00 97.25 94 THR A CA 1
ATOM 709 C C . THR A 1 94 ? -4.287 12.116 -13.870 1.00 97.25 94 THR A C 1
ATOM 711 O O . THR A 1 94 ? -3.209 12.268 -14.410 1.00 97.25 94 THR A O 1
ATOM 714 N N . ALA A 1 95 ? -4.533 12.565 -12.640 1.00 97.62 95 ALA A N 1
ATOM 715 C CA . ALA A 1 95 ? -3.568 13.346 -11.866 1.00 97.62 95 ALA A CA 1
ATOM 716 C C . ALA A 1 95 ? -2.349 12.510 -11.441 1.00 97.62 95 ALA A C 1
ATOM 718 O O . ALA A 1 95 ? -1.223 12.988 -11.500 1.00 97.62 95 ALA A O 1
ATOM 719 N N . CYS A 1 96 ? -2.567 11.243 -11.089 1.00 96.50 96 CYS A N 1
ATOM 720 C CA . CYS A 1 96 ? -1.539 10.312 -10.631 1.00 96.50 96 CYS A CA 1
ATOM 721 C C . CYS A 1 96 ? -0.994 9.430 -11.766 1.00 96.50 96 CYS A C 1
ATOM 723 O O . CYS A 1 96 ? -0.838 8.220 -11.615 1.00 96.50 96 CYS A O 1
ATOM 725 N N . THR A 1 97 ? -0.729 10.014 -12.935 1.00 94.50 97 THR A N 1
ATOM 726 C CA . THR A 1 97 ? 0.091 9.357 -13.965 1.00 94.50 97 THR A CA 1
ATOM 727 C C . THR A 1 97 ? 1.552 9.734 -13.765 1.00 94.50 97 THR A C 1
ATOM 729 O O . THR A 1 97 ? 1.845 10.807 -13.245 1.00 94.50 97 THR A O 1
ATOM 732 N N . ARG A 1 98 ? 2.486 8.893 -14.228 1.00 89.56 98 ARG A N 1
ATOM 733 C CA . ARG A 1 98 ? 3.917 9.231 -14.189 1.00 89.56 98 ARG A CA 1
ATOM 734 C C . ARG A 1 98 ? 4.202 10.580 -14.852 1.00 89.56 98 ARG A C 1
ATOM 736 O O . ARG A 1 98 ? 4.823 11.430 -14.237 1.00 89.56 98 ARG A O 1
ATOM 743 N N . GLU A 1 99 ? 3.704 10.771 -16.074 1.00 93.44 99 GLU A N 1
ATOM 744 C CA . GLU A 1 99 ? 3.882 12.013 -16.838 1.00 93.44 99 GLU A CA 1
ATOM 745 C C . GLU A 1 99 ? 3.417 13.233 -16.032 1.00 93.44 99 GLU A C 1
ATOM 747 O O . GLU A 1 99 ? 4.128 14.227 -15.934 1.00 93.44 99 GLU A O 1
ATOM 752 N N . ASN A 1 100 ? 2.263 13.148 -15.365 1.00 96.19 100 ASN A N 1
ATOM 753 C CA . ASN A 1 100 ? 1.783 14.271 -14.570 1.00 96.19 100 ASN A CA 1
ATOM 754 C C . ASN A 1 100 ? 2.589 14.463 -13.285 1.00 96.19 100 ASN A C 1
ATOM 756 O O . ASN A 1 100 ? 2.930 15.595 -12.957 1.00 96.19 100 ASN A O 1
ATOM 760 N N . VAL A 1 101 ? 2.940 13.393 -12.573 1.00 94.31 101 VAL A N 1
ATOM 761 C CA . VAL A 1 101 ? 3.700 13.515 -11.323 1.00 94.31 101 VAL A CA 1
ATOM 762 C C . VAL A 1 101 ? 5.137 14.002 -11.566 1.00 94.31 101 VAL A C 1
ATOM 764 O O . VAL A 1 101 ? 5.632 14.806 -10.777 1.00 94.31 101 VAL A O 1
ATOM 767 N N . GLU A 1 102 ? 5.795 13.562 -12.643 1.00 90.38 102 GLU A N 1
ATOM 768 C CA . GLU A 1 102 ? 7.196 13.892 -12.951 1.00 90.38 102 GLU A CA 1
ATOM 769 C C . GLU A 1 102 ? 7.357 15.156 -13.810 1.00 90.38 102 GLU A C 1
ATOM 771 O O . GLU A 1 102 ? 8.271 15.947 -13.570 1.00 90.38 102 GLU A O 1
ATOM 776 N N . GLU A 1 103 ? 6.501 15.359 -14.816 1.00 92.19 103 GLU A N 1
ATOM 777 C CA . GLU A 1 103 ? 6.712 16.384 -15.850 1.00 92.19 103 GLU A CA 1
ATOM 778 C C . GLU A 1 103 ? 5.850 17.639 -15.647 1.00 92.19 103 GLU A C 1
ATOM 780 O O . GLU A 1 103 ? 6.196 18.713 -16.148 1.00 92.19 103 GLU A O 1
ATOM 785 N N . THR A 1 104 ? 4.741 17.545 -14.903 1.00 95.62 104 THR A N 1
ATOM 786 C CA . THR A 1 104 ? 3.840 18.686 -14.670 1.00 95.62 104 THR A CA 1
ATOM 787 C C . THR A 1 104 ? 4.198 19.437 -13.389 1.00 95.62 104 THR A C 1
ATOM 789 O O . THR A 1 104 ? 4.265 18.864 -12.301 1.00 95.62 104 THR A O 1
ATOM 792 N N . GLU A 1 105 ? 4.368 20.761 -13.489 1.00 96.50 105 GLU A N 1
ATOM 793 C CA . GLU A 1 105 ? 4.587 21.628 -12.326 1.00 96.50 105 GLU A CA 1
ATOM 794 C C . GLU A 1 105 ? 3.412 21.504 -11.339 1.00 96.50 105 GLU A C 1
ATOM 796 O O . GLU A 1 105 ? 2.280 21.873 -11.648 1.00 96.50 105 GLU A O 1
ATOM 801 N N . GLY A 1 106 ? 3.685 20.959 -10.150 1.00 95.44 106 GLY A N 1
ATOM 802 C CA . GLY A 1 106 ? 2.681 20.719 -9.110 1.00 95.44 106 GLY A CA 1
ATOM 803 C C . GLY A 1 106 ? 1.908 19.400 -9.228 1.00 95.44 106 GLY A C 1
ATOM 804 O O . GLY A 1 106 ? 1.136 19.100 -8.322 1.00 95.44 106 GLY A O 1
ATOM 805 N N . GLY A 1 107 ? 2.136 18.580 -10.262 1.00 96.19 107 GLY A N 1
ATOM 806 C CA . GLY A 1 107 ? 1.399 17.324 -10.456 1.00 96.19 107 GLY A CA 1
ATOM 807 C C . GLY A 1 107 ? 1.597 16.313 -9.321 1.00 96.19 107 GLY A C 1
ATOM 808 O O . GLY A 1 107 ? 0.638 15.670 -8.898 1.00 96.19 107 GLY A O 1
ATOM 809 N N . LYS A 1 108 ? 2.802 16.247 -8.733 1.00 94.44 108 LYS A N 1
ATOM 810 C CA . LYS A 1 108 ? 3.054 15.468 -7.508 1.00 94.44 108 LYS A CA 1
ATOM 811 C C . LYS A 1 108 ? 2.170 15.907 -6.340 1.00 94.44 108 LYS A C 1
ATOM 813 O O . LYS A 1 108 ? 1.533 15.064 -5.722 1.00 94.44 108 LYS A O 1
ATOM 818 N N . VAL A 1 109 ? 2.101 17.212 -6.076 1.00 95.81 109 VAL A N 1
ATOM 819 C CA . VAL A 1 109 ? 1.303 17.769 -4.971 1.00 95.81 109 VAL A CA 1
ATOM 820 C C . VAL A 1 109 ? -0.186 17.508 -5.202 1.00 95.81 109 VAL A C 1
ATOM 822 O O . VAL A 1 109 ? -0.879 17.090 -4.284 1.00 95.81 109 VAL A O 1
ATOM 825 N N . GLU A 1 110 ? -0.674 17.684 -6.435 1.00 97.31 110 GLU A N 1
ATOM 826 C CA . GLU A 1 110 ? -2.067 17.364 -6.777 1.00 97.31 110 GLU A CA 1
ATOM 827 C C . GLU A 1 110 ? -2.374 15.877 -6.547 1.00 97.31 110 GLU A C 1
ATOM 829 O O . GLU A 1 110 ? -3.413 15.542 -5.979 1.00 97.31 110 GLU A O 1
ATOM 834 N N . CYS A 1 111 ? -1.471 14.976 -6.947 1.00 96.94 111 CYS A N 1
ATOM 835 C CA . CYS A 1 111 ? -1.637 13.550 -6.690 1.00 96.94 111 CYS A CA 1
ATOM 836 C C . CYS A 1 111 ? -1.639 13.240 -5.180 1.00 96.94 111 CYS A C 1
ATOM 838 O O . CYS A 1 111 ? -2.559 12.578 -4.705 1.00 96.94 111 CYS A O 1
ATOM 840 N N . GLU A 1 112 ? -0.691 13.776 -4.403 1.00 94.62 112 GLU A N 1
ATOM 841 C CA . GLU A 1 112 ? -0.629 13.613 -2.939 1.00 94.62 112 GLU A CA 1
ATOM 842 C C . GLU A 1 112 ? -1.918 14.077 -2.243 1.00 94.62 112 GLU A C 1
ATOM 844 O O . GLU A 1 112 ? -2.457 13.365 -1.395 1.00 94.62 112 GLU A O 1
ATOM 849 N N . GLU A 1 113 ? -2.462 15.233 -2.632 1.00 95.50 113 GLU A N 1
ATOM 850 C CA . GLU A 1 113 ? -3.720 15.752 -2.085 1.00 95.50 113 GLU A CA 1
ATOM 851 C C . GLU A 1 113 ? -4.906 14.828 -2.382 1.00 95.50 113 GLU A C 1
ATOM 853 O O . GLU A 1 113 ? -5.748 14.588 -1.511 1.00 95.50 113 GLU A O 1
ATOM 858 N N . LEU A 1 114 ? -4.973 14.281 -3.599 1.00 95.75 114 LEU A N 1
ATOM 859 C CA . LEU A 1 114 ? -6.022 13.338 -3.980 1.00 95.75 114 LEU A CA 1
ATOM 860 C C . LEU A 1 114 ? -5.856 11.975 -3.290 1.00 95.75 114 LEU A C 1
ATOM 862 O O . LEU A 1 114 ? -6.861 11.299 -3.085 1.00 95.75 114 LEU A O 1
ATOM 866 N N . CYS A 1 115 ? -4.632 11.594 -2.914 1.00 94.81 115 CYS A N 1
ATOM 867 C CA . CYS A 1 115 ? -4.292 10.335 -2.244 1.00 94.81 115 CYS A CA 1
ATOM 868 C C . CYS A 1 115 ? -4.350 10.397 -0.712 1.00 94.81 115 CYS A C 1
ATOM 870 O O . CYS A 1 115 ? -4.421 9.360 -0.055 1.00 94.81 115 CYS A O 1
ATOM 872 N N . ALA A 1 116 ? -4.367 11.589 -0.112 1.00 91.62 116 ALA A N 1
ATOM 873 C CA . ALA A 1 116 ? -4.423 11.751 1.342 1.00 91.62 116 ALA A CA 1
ATOM 874 C C . ALA A 1 116 ? -5.550 10.940 2.037 1.00 91.62 116 ALA A C 1
ATOM 876 O O . ALA A 1 116 ? -5.282 10.337 3.086 1.00 91.62 116 ALA A O 1
ATOM 877 N N . PRO A 1 117 ? -6.778 10.831 1.475 1.00 90.44 117 PRO A N 1
ATOM 878 C CA . PRO A 1 117 ? -7.850 10.031 2.075 1.00 90.44 117 PRO A CA 1
ATOM 879 C C . PRO A 1 117 ? -7.566 8.523 2.135 1.00 90.44 117 PRO A C 1
ATOM 881 O O . PRO A 1 117 ? -8.192 7.828 2.929 1.00 90.44 117 PRO A O 1
ATOM 884 N N . SER A 1 118 ? -6.642 8.006 1.316 1.00 89.88 118 SER A N 1
ATOM 885 C CA . SER A 1 118 ? -6.271 6.586 1.271 1.00 89.88 118 SER A CA 1
ATOM 886 C C . SER A 1 118 ? -4.978 6.267 2.010 1.00 89.88 118 SER A C 1
ATOM 888 O O . SER A 1 118 ? -4.412 5.193 1.822 1.00 89.88 118 SER A O 1
ATOM 890 N N . SER A 1 119 ? -4.498 7.169 2.864 1.00 85.81 119 SER A N 1
ATOM 891 C CA . SER A 1 119 ? -3.290 6.955 3.674 1.00 85.81 119 SER A CA 1
ATOM 892 C C . SER A 1 119 ? -3.322 5.642 4.474 1.00 85.81 119 SER A C 1
ATOM 894 O O . SER A 1 119 ? -2.309 4.953 4.552 1.00 85.81 119 SER A O 1
ATOM 896 N N . CYS A 1 120 ? -4.487 5.224 4.985 1.00 84.31 120 CYS A N 1
ATOM 897 C CA . CYS A 1 120 ? -4.631 3.931 5.669 1.00 84.31 120 CYS A CA 1
ATOM 898 C C . CYS A 1 120 ? -4.586 2.710 4.727 1.00 84.31 120 CYS A C 1
ATOM 900 O O . CYS A 1 120 ? -4.400 1.584 5.193 1.00 84.31 120 CYS A O 1
ATOM 902 N N . CYS A 1 121 ? -4.808 2.900 3.420 1.00 86.69 121 CYS A N 1
ATOM 903 C CA . CYS A 1 121 ? -4.792 1.828 2.422 1.00 86.69 121 CYS A CA 1
ATOM 904 C C . CYS A 1 121 ? -3.369 1.515 1.952 1.00 86.69 121 CYS A C 1
ATOM 906 O O . CYS A 1 121 ? -3.077 0.366 1.638 1.00 86.69 121 CYS A O 1
ATOM 908 N N . LEU A 1 122 ? -2.515 2.541 1.875 1.00 78.75 122 LEU A N 1
ATOM 909 C CA . LEU A 1 122 ? -1.234 2.497 1.162 1.00 78.75 122 LEU A CA 1
ATOM 910 C C . LEU A 1 122 ? -0.019 2.307 2.074 1.00 78.75 122 LEU A C 1
ATOM 912 O O . LEU A 1 122 ? 1.079 2.128 1.569 1.00 78.75 122 LEU A O 1
ATOM 916 N N . ASN A 1 123 ? -0.187 2.325 3.401 1.00 69.31 123 ASN A N 1
ATOM 917 C CA . ASN A 1 123 ? 0.941 2.275 4.333 1.00 69.31 123 ASN A CA 1
ATOM 918 C C . ASN A 1 123 ? 1.007 0.943 5.115 1.00 69.31 123 ASN A C 1
ATOM 920 O O . ASN A 1 123 ? 0.633 0.889 6.290 1.00 69.31 123 ASN A O 1
ATOM 924 N N . PRO A 1 124 ? 1.461 -0.162 4.488 1.00 59.03 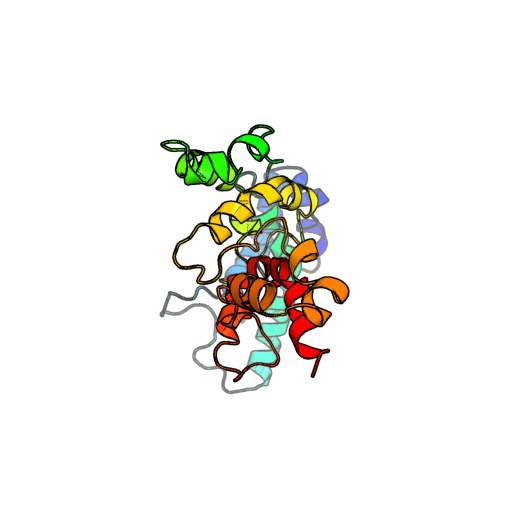124 PRO A N 1
ATOM 925 C CA . PRO A 1 124 ? 1.618 -1.446 5.168 1.00 59.03 124 PRO A CA 1
ATOM 926 C C . PRO A 1 124 ? 2.848 -1.485 6.085 1.00 59.03 124 PRO A C 1
ATOM 928 O O . PRO A 1 124 ? 2.939 -2.378 6.927 1.00 59.03 124 PRO A O 1
ATOM 931 N N . VAL A 1 125 ? 3.795 -0.550 5.920 1.00 55.97 125 VAL A N 1
ATOM 932 C CA . VAL A 1 125 ? 5.133 -0.624 6.529 1.00 55.97 125 VAL A CA 1
ATOM 933 C C . VAL A 1 125 ? 5.099 -0.279 8.014 1.00 55.97 125 VAL A C 1
ATOM 935 O O . VAL A 1 125 ? 5.716 -0.975 8.817 1.00 55.97 125 VAL A O 1
ATOM 938 N N . GLU A 1 126 ? 4.350 0.751 8.408 1.00 56.88 126 GLU A N 1
ATOM 939 C CA . GLU A 1 126 ? 4.283 1.142 9.821 1.00 56.88 126 GLU A CA 1
ATOM 940 C C . GLU A 1 126 ? 3.382 0.211 10.642 1.00 56.88 126 GLU A C 1
ATOM 942 O O . GLU A 1 126 ? 3.605 0.031 11.840 1.00 56.88 126 GLU A O 1
ATOM 947 N N . ASN A 1 127 ? 2.371 -0.416 10.022 1.00 56.56 127 ASN A N 1
ATOM 948 C CA . ASN A 1 127 ? 1.538 -1.399 10.707 1.00 56.56 127 ASN A CA 1
ATOM 949 C C . ASN A 1 127 ? 0.743 -2.303 9.736 1.00 56.56 127 ASN A C 1
ATOM 951 O O . ASN A 1 127 ? -0.374 -1.951 9.344 1.00 56.56 127 ASN A O 1
ATOM 955 N N . PRO A 1 128 ? 1.231 -3.514 9.411 1.00 56.59 128 PRO A N 1
ATOM 956 C CA . PRO A 1 128 ? 0.560 -4.409 8.462 1.00 56.59 128 PRO A CA 1
ATOM 957 C C . PRO A 1 128 ? -0.818 -4.891 8.948 1.00 56.59 128 PRO A C 1
ATOM 959 O O . PRO A 1 128 ? -1.630 -5.356 8.151 1.00 56.59 128 PRO A O 1
ATOM 962 N N . ILE A 1 129 ? -1.107 -4.762 10.249 1.00 55.75 129 ILE A N 1
ATOM 963 C CA . ILE A 1 129 ? -2.383 -5.150 10.867 1.00 55.75 129 ILE A CA 1
ATOM 964 C C . ILE A 1 129 ? -3.396 -3.991 10.829 1.00 55.75 129 ILE A C 1
ATOM 966 O O . ILE A 1 129 ? -4.596 -4.235 10.916 1.00 55.75 129 ILE A O 1
ATOM 970 N N . LYS A 1 130 ? -2.947 -2.739 10.655 1.00 57.62 130 LYS A N 1
ATOM 971 C CA . LYS A 1 130 ? -3.814 -1.545 10.604 1.00 57.62 130 LYS A CA 1
ATOM 972 C C . LYS A 1 130 ? -4.038 -1.013 9.187 1.00 57.62 130 LYS A C 1
ATOM 974 O O . LYS A 1 130 ? -4.401 0.152 9.029 1.00 57.62 130 LYS A O 1
ATOM 979 N N . THR A 1 131 ? -3.843 -1.833 8.155 1.00 70.62 131 THR A N 1
ATOM 980 C CA . THR A 1 131 ? -4.312 -1.433 6.824 1.00 70.62 131 THR A CA 1
ATOM 981 C C . THR A 1 131 ? -5.835 -1.518 6.799 1.00 70.62 131 THR A C 1
ATOM 983 O O . THR A 1 131 ? -6.429 -2.533 7.160 1.00 70.62 131 THR A O 1
ATOM 986 N N . CYS A 1 132 ? -6.490 -0.457 6.346 1.00 82.56 132 CYS A N 1
ATOM 987 C CA . CYS A 1 132 ? -7.945 -0.446 6.179 1.00 82.56 132 CYS A CA 1
ATOM 988 C C . CYS A 1 132 ? -8.394 -1.254 4.938 1.00 82.56 132 CYS A C 1
ATOM 990 O O . CYS A 1 132 ? -9.585 -1.379 4.659 1.00 82.56 132 CYS A O 1
ATOM 992 N N . PHE A 1 133 ? -7.446 -1.856 4.203 1.00 83.38 133 PHE A N 1
ATOM 993 C CA . PHE A 1 133 ? -7.691 -2.655 3.001 1.00 83.38 133 PHE A CA 1
ATOM 994 C C . PHE A 1 133 ? -8.563 -3.888 3.262 1.00 83.38 133 PHE A C 1
ATOM 996 O O . PHE A 1 133 ? -9.424 -4.211 2.447 1.00 83.38 133 PHE A O 1
ATOM 1003 N N . LEU A 1 134 ? -8.375 -4.578 4.393 1.00 77.25 134 LEU A N 1
ATOM 1004 C CA . LEU A 1 134 ? -9.187 -5.758 4.727 1.00 77.25 134 LEU A CA 1
ATOM 1005 C C . LEU A 1 134 ? -10.668 -5.411 4.934 1.00 77.25 134 LEU A C 1
ATOM 1007 O O . LEU A 1 134 ? -11.539 -6.260 4.746 1.00 77.25 134 LEU A O 1
ATOM 1011 N N . GLU A 1 135 ? -10.952 -4.168 5.304 1.00 75.50 135 GLU A N 1
ATOM 1012 C CA . GLU A 1 135 ? -12.283 -3.698 5.682 1.00 75.50 135 GLU A CA 1
ATOM 1013 C C . GLU A 1 135 ? -12.981 -2.949 4.544 1.00 75.50 135 GLU A C 1
ATOM 1015 O O . GLU A 1 135 ? -14.198 -3.080 4.376 1.00 75.50 135 GLU A O 1
ATOM 1020 N N . PHE A 1 136 ? -12.202 -2.217 3.743 1.00 82.94 136 PHE A N 1
ATOM 1021 C CA . PHE A 1 136 ? -12.651 -1.400 2.615 1.00 82.94 136 PHE A CA 1
ATOM 1022 C C . PHE A 1 136 ? -11.877 -1.739 1.330 1.00 82.94 136 PHE A C 1
ATOM 1024 O O . PHE A 1 136 ? -11.246 -0.867 0.726 1.00 82.94 136 PHE A O 1
ATOM 1031 N N . PRO A 1 137 ? -11.883 -3.006 0.875 1.00 83.06 137 PRO A N 1
ATOM 1032 C CA . PRO A 1 137 ? -11.049 -3.428 -0.249 1.00 83.06 137 PRO A CA 1
ATOM 1033 C C . PRO A 1 137 ? -11.432 -2.726 -1.555 1.00 83.06 137 PRO A C 1
ATOM 1035 O O . PRO A 1 137 ? -10.573 -2.474 -2.393 1.00 83.06 137 PRO A O 1
ATOM 1038 N N . VAL A 1 138 ? -12.714 -2.393 -1.740 1.00 82.62 138 VAL A N 1
ATOM 1039 C CA . VAL A 1 138 ? -13.202 -1.723 -2.955 1.00 82.62 138 VAL A CA 1
ATOM 1040 C C . VAL A 1 138 ? -12.769 -0.261 -2.972 1.00 82.62 138 VAL A C 1
ATOM 1042 O O . VAL A 1 138 ? -12.274 0.230 -3.986 1.00 82.62 138 VAL A O 1
ATOM 1045 N N . GLU A 1 139 ? -12.935 0.431 -1.851 1.00 90.44 139 GLU A N 1
ATOM 1046 C CA . GLU A 1 139 ? -12.536 1.819 -1.695 1.00 90.44 139 GLU A CA 1
ATOM 1047 C C . GLU A 1 139 ? -11.020 1.945 -1.796 1.00 90.44 139 GLU A C 1
ATOM 1049 O O . GLU A 1 139 ? -10.544 2.732 -2.608 1.00 90.44 139 GLU A O 1
ATOM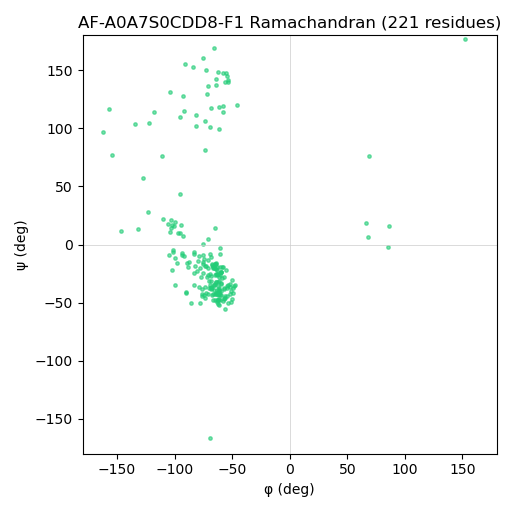 1054 N N . CYS A 1 140 ? -10.257 1.102 -1.100 1.00 91.75 140 CYS A N 1
ATOM 1055 C CA . CYS A 1 140 ? -8.803 1.095 -1.216 1.00 91.75 140 CYS A CA 1
ATOM 1056 C C . CYS A 1 140 ? -8.322 0.771 -2.634 1.00 91.75 140 CYS A C 1
ATOM 1058 O O . CYS A 1 140 ? -7.449 1.466 -3.147 1.00 91.75 140 CYS A O 1
ATOM 1060 N N . ALA A 1 141 ? -8.930 -0.203 -3.322 1.00 89.31 141 ALA A N 1
ATOM 1061 C CA . ALA A 1 141 ? -8.575 -0.505 -4.709 1.00 89.31 141 ALA A CA 1
ATOM 1062 C C . ALA A 1 141 ? -8.824 0.678 -5.660 1.00 89.31 141 ALA A C 1
ATOM 1064 O O . ALA A 1 141 ? -8.130 0.819 -6.666 1.00 89.31 141 ALA A O 1
ATOM 1065 N N . SER A 1 142 ? -9.784 1.557 -5.352 1.00 93.94 142 SER A N 1
ATOM 1066 C CA . SER A 1 142 ? -10.021 2.755 -6.164 1.00 93.94 142 SER A CA 1
ATOM 1067 C C . SER A 1 142 ? -8.867 3.769 -6.104 1.00 93.94 142 SER A C 1
ATOM 1069 O O . SER A 1 142 ? -8.724 4.565 -7.031 1.00 93.94 142 SER A O 1
ATOM 1071 N N . PHE A 1 143 ? -8.004 3.689 -5.083 1.00 95.00 143 PHE A N 1
ATOM 1072 C CA . PHE A 1 143 ? -6.800 4.511 -4.934 1.00 95.00 143 PHE A CA 1
ATOM 1073 C C . PHE A 1 143 ? -5.518 3.857 -5.462 1.00 95.00 143 PHE A C 1
ATOM 1075 O O . PHE A 1 143 ? -4.450 4.429 -5.286 1.00 95.00 143 PHE A O 1
ATOM 1082 N N . ALA A 1 144 ? -5.593 2.730 -6.179 1.00 91.50 144 ALA A N 1
ATOM 1083 C CA . ALA A 1 144 ? -4.419 2.106 -6.801 1.00 91.50 144 ALA A CA 1
ATOM 1084 C C . ALA A 1 144 ? -3.506 3.075 -7.600 1.00 91.50 144 ALA A C 1
ATOM 1086 O O . ALA A 1 144 ? -2.291 2.923 -7.534 1.00 91.50 144 ALA A O 1
ATOM 1087 N N . PRO A 1 145 ? -4.008 4.120 -8.301 1.00 95.00 145 PRO A N 1
ATOM 1088 C CA . PRO A 1 145 ? -3.125 5.085 -8.966 1.00 95.00 145 PRO A CA 1
ATOM 1089 C C . PRO A 1 145 ? -2.156 5.826 -8.030 1.00 95.00 145 PRO A C 1
ATOM 1091 O O . PRO A 1 145 ? -1.126 6.303 -8.493 1.00 95.00 145 PRO A O 1
ATOM 1094 N N . CYS A 1 146 ? -2.466 5.927 -6.736 1.00 93.69 146 CYS A N 1
ATOM 1095 C CA . CYS A 1 146 ? -1.617 6.578 -5.738 1.00 93.69 146 CYS A CA 1
ATOM 1096 C C . CYS A 1 146 ? -0.298 5.852 -5.479 1.00 93.69 146 CYS A C 1
ATOM 1098 O O . CYS A 1 146 ? 0.636 6.482 -4.993 1.00 93.69 146 CYS A O 1
ATOM 1100 N N . GLU A 1 147 ? -0.192 4.571 -5.846 1.00 88.56 147 GLU A N 1
ATOM 1101 C CA . GLU A 1 147 ? 1.050 3.791 -5.751 1.00 88.56 147 GLU A CA 1
ATOM 1102 C C . GLU A 1 147 ? 2.212 4.464 -6.504 1.00 88.56 147 GLU A C 1
ATOM 1104 O O . GLU A 1 147 ? 3.379 4.247 -6.191 1.00 88.56 147 GLU A O 1
ATOM 1109 N N . ILE A 1 148 ? 1.917 5.339 -7.475 1.00 89.12 148 ILE A N 1
ATOM 1110 C CA . ILE A 1 148 ? 2.933 6.112 -8.193 1.00 89.12 148 ILE A CA 1
ATOM 1111 C C . ILE A 1 148 ? 3.759 7.030 -7.278 1.00 89.12 148 ILE A C 1
ATOM 1113 O O . ILE A 1 148 ? 4.902 7.338 -7.605 1.00 89.12 148 ILE A O 1
ATOM 1117 N N . LEU A 1 149 ? 3.205 7.465 -6.141 1.00 88.06 149 LEU A N 1
ATOM 1118 C CA . LEU A 1 149 ? 3.903 8.333 -5.192 1.00 88.06 149 LEU A CA 1
ATOM 1119 C C . LEU A 1 149 ? 5.031 7.588 -4.473 1.00 88.06 149 LEU A C 1
ATOM 1121 O O . LEU A 1 149 ? 6.106 8.161 -4.301 1.00 88.06 149 LEU A O 1
ATOM 1125 N N . ASP A 1 150 ? 4.817 6.311 -4.153 1.00 81.56 150 ASP A N 1
ATOM 1126 C CA . ASP A 1 150 ? 5.841 5.439 -3.568 1.00 81.56 150 ASP A CA 1
ATOM 1127 C C . ASP A 1 150 ? 6.932 5.103 -4.593 1.00 81.56 150 ASP A C 1
ATOM 1129 O O . ASP A 1 150 ? 8.100 4.951 -4.251 1.00 81.56 150 ASP A O 1
ATOM 1133 N N . LEU A 1 151 ? 6.566 5.040 -5.876 1.00 75.50 151 LEU A N 1
ATOM 1134 C CA . LEU A 1 151 ? 7.486 4.735 -6.975 1.00 75.50 151 LEU A CA 1
ATOM 1135 C C . LEU A 1 151 ? 8.372 5.919 -7.395 1.00 75.50 151 LEU A C 1
ATOM 1137 O O . LEU A 1 151 ? 9.384 5.707 -8.060 1.00 75.50 151 LEU A O 1
ATOM 1141 N N . ILE A 1 152 ? 7.977 7.155 -7.068 1.00 75.75 152 ILE A N 1
ATOM 1142 C CA . ILE A 1 152 ? 8.690 8.389 -7.452 1.00 75.75 152 ILE A CA 1
ATOM 1143 C C . ILE A 1 152 ? 9.455 8.991 -6.268 1.00 75.75 152 ILE A C 1
ATOM 1145 O O . ILE A 1 152 ? 10.248 9.918 -6.454 1.00 75.75 152 ILE A O 1
ATOM 1149 N N . ASP A 1 153 ? 9.259 8.494 -5.042 1.00 67.62 153 ASP A N 1
ATOM 1150 C CA . ASP A 1 153 ? 10.130 8.887 -3.941 1.00 67.62 153 ASP A CA 1
ATOM 1151 C C . ASP A 1 153 ? 11.584 8.529 -4.311 1.00 67.62 153 ASP A C 1
ATOM 1153 O O . ASP A 1 153 ? 11.883 7.358 -4.521 1.00 67.62 153 ASP A O 1
ATOM 1157 N N . PRO A 1 154 ? 12.517 9.497 -4.401 1.00 61.41 154 PRO A N 1
ATOM 1158 C CA . PRO A 1 154 ? 13.928 9.209 -4.657 1.00 61.41 154 PRO A CA 1
ATOM 1159 C C . PRO A 1 154 ? 14.577 8.323 -3.578 1.00 61.41 154 PRO A C 1
ATOM 1161 O O . PRO A 1 154 ? 15.729 7.916 -3.743 1.00 61.41 154 PRO A O 1
ATOM 1164 N N . SER A 1 155 ? 13.879 8.051 -2.468 1.00 58.81 155 SER A N 1
ATOM 1165 C CA . SER A 1 155 ? 14.260 7.027 -1.497 1.00 58.81 155 SER A CA 1
ATOM 1166 C C . SER A 1 155 ? 13.977 5.589 -1.971 1.00 58.81 155 SER A C 1
ATOM 1168 O O . SER A 1 155 ? 14.686 4.673 -1.541 1.00 58.81 155 SER A O 1
ATOM 1170 N N . ALA A 1 156 ? 13.025 5.387 -2.894 1.00 57.72 156 ALA A N 1
ATOM 1171 C CA . ALA A 1 156 ? 12.816 4.134 -3.611 1.00 57.72 156 ALA A CA 1
ATOM 1172 C C . ALA A 1 156 ? 14.002 3.921 -4.560 1.00 57.72 156 ALA A C 1
ATOM 1174 O O . ALA A 1 156 ? 14.144 4.556 -5.604 1.00 57.72 156 ALA A O 1
ATOM 1175 N N . GLN A 1 157 ? 14.929 3.059 -4.146 1.00 70.44 157 GLN A N 1
ATOM 1176 C CA . GLN A 1 157 ? 16.215 2.866 -4.822 1.00 70.44 157 GLN A CA 1
ATOM 1177 C C . GLN A 1 157 ? 16.077 2.208 -6.203 1.00 70.44 157 GLN A C 1
ATOM 1179 O O . GLN A 1 157 ? 17.055 2.179 -6.949 1.00 70.44 157 GLN A O 1
ATOM 1184 N N . VAL A 1 158 ? 14.891 1.694 -6.549 1.00 86.00 158 VAL A N 1
ATOM 1185 C CA . VAL A 1 158 ? 14.658 0.946 -7.785 1.00 86.00 158 VAL A CA 1
ATOM 1186 C C . VAL A 1 158 ? 13.632 1.671 -8.661 1.00 86.00 158 VAL A C 1
ATOM 1188 O O . VAL A 1 158 ? 12.463 1.748 -8.279 1.00 86.00 158 VAL A O 1
ATOM 1191 N N . PRO A 1 159 ? 14.019 2.178 -9.848 1.00 87.56 159 PRO A N 1
ATOM 1192 C CA . PRO A 1 159 ? 13.058 2.736 -10.798 1.00 87.56 159 PRO A CA 1
ATOM 1193 C C . PRO A 1 159 ? 12.129 1.633 -11.321 1.00 87.56 159 PRO A C 1
ATOM 1195 O O . PRO A 1 159 ? 12.391 0.460 -11.130 1.00 87.56 159 PRO A O 1
ATOM 1198 N N . LEU A 1 160 ? 11.046 1.963 -12.020 1.00 84.94 160 LEU A N 1
ATOM 1199 C CA . LEU A 1 160 ? 10.265 0.943 -12.734 1.00 84.94 160 LEU A CA 1
ATOM 1200 C C . LEU A 1 160 ? 11.004 0.442 -13.982 1.00 84.94 160 LEU A C 1
ATOM 1202 O O . LEU A 1 160 ? 11.695 1.211 -14.655 1.00 84.94 160 LEU A O 1
ATOM 1206 N N . ALA A 1 161 ? 10.757 -0.815 -14.348 1.00 92.56 161 ALA A N 1
ATOM 1207 C CA . ALA A 1 161 ? 11.307 -1.405 -15.557 1.00 92.56 161 ALA A CA 1
ATOM 1208 C C . ALA A 1 161 ? 10.907 -0.623 -16.822 1.00 92.56 161 ALA A C 1
ATOM 1210 O O . ALA A 1 161 ? 9.799 -0.071 -16.906 1.00 92.56 161 ALA A O 1
ATOM 1211 N N . PRO A 1 162 ? 11.785 -0.584 -17.840 1.00 93.19 162 PRO A N 1
ATOM 1212 C CA . PRO A 1 162 ? 11.440 -0.007 -19.130 1.00 93.19 162 PRO A CA 1
ATOM 1213 C C . PRO A 1 162 ? 10.291 -0.793 -19.781 1.00 93.19 162 PRO A C 1
ATOM 1215 O O . PRO A 1 162 ? 10.164 -2.006 -19.622 1.00 93.19 162 PRO A O 1
ATOM 1218 N N . THR A 1 163 ? 9.444 -0.110 -20.555 1.00 92.31 163 THR A N 1
ATOM 1219 C CA . THR A 1 163 ? 8.216 -0.697 -21.133 1.00 92.31 163 THR A CA 1
ATOM 1220 C C . THR A 1 163 ? 8.464 -1.836 -22.122 1.00 92.31 163 THR A C 1
ATOM 1222 O O . THR A 1 163 ? 7.539 -2.583 -22.425 1.00 92.31 163 THR A O 1
ATOM 1225 N N . ASN A 1 164 ? 9.693 -1.978 -22.617 1.00 95.88 164 ASN A N 1
ATOM 1226 C CA . ASN A 1 164 ? 10.131 -3.039 -23.517 1.00 95.88 164 ASN A CA 1
ATOM 1227 C C . ASN A 1 164 ? 10.948 -4.136 -22.808 1.00 95.88 164 ASN A C 1
ATOM 1229 O O . ASN A 1 164 ? 11.603 -4.927 -23.489 1.00 95.88 164 ASN A O 1
ATOM 1233 N N . ILE A 1 165 ? 10.941 -4.208 -21.468 1.00 96.94 165 ILE A N 1
ATOM 1234 C CA . ILE A 1 165 ? 11.721 -5.204 -20.712 1.00 96.94 165 ILE A CA 1
ATOM 1235 C C . ILE A 1 165 ? 11.417 -6.641 -21.166 1.00 96.94 165 ILE A C 1
ATOM 1237 O O . ILE A 1 165 ? 12.321 -7.453 -21.303 1.00 96.94 165 ILE A O 1
ATOM 1241 N N . ASN A 1 166 ? 10.168 -6.937 -21.523 1.00 96.88 166 ASN A N 1
ATOM 1242 C CA . ASN A 1 166 ? 9.735 -8.226 -22.068 1.00 96.88 166 ASN A CA 1
ATOM 1243 C C . ASN A 1 166 ? 10.334 -8.537 -23.455 1.00 96.88 166 ASN A C 1
ATOM 1245 O O . ASN A 1 166 ? 10.621 -9.688 -23.781 1.00 96.88 166 ASN A O 1
ATOM 1249 N N . GLU A 1 167 ? 10.527 -7.528 -24.301 1.00 97.69 167 GLU A N 1
ATOM 1250 C CA . GLU A 1 167 ? 11.132 -7.697 -25.625 1.00 97.69 167 GLU A CA 1
ATOM 1251 C C . GLU A 1 167 ? 12.650 -7.869 -25.523 1.00 97.69 167 GLU A C 1
ATOM 1253 O O . GLU A 1 167 ? 13.245 -8.673 -26.243 1.00 97.69 167 GLU A O 1
ATOM 1258 N N . VAL A 1 168 ? 13.278 -7.138 -24.605 1.00 97.88 168 VAL A N 1
ATOM 1259 C CA . VAL A 1 168 ? 14.731 -7.155 -24.417 1.00 97.88 168 VAL A CA 1
ATOM 1260 C C . VAL A 1 168 ? 15.179 -8.392 -23.626 1.00 97.88 168 VAL A C 1
ATOM 1262 O O . VAL A 1 168 ? 16.201 -8.986 -23.961 1.00 97.88 168 VAL A O 1
ATOM 1265 N N . CYS A 1 169 ? 14.388 -8.838 -22.645 1.00 97.31 169 CYS A N 1
ATOM 1266 C CA . CYS A 1 169 ? 14.727 -9.930 -21.727 1.00 97.31 169 CYS A CA 1
ATOM 1267 C C . CYS A 1 169 ? 13.989 -11.254 -21.979 1.00 97.31 169 CYS A C 1
ATOM 1269 O O . CYS A 1 169 ? 13.979 -12.123 -21.109 1.00 97.31 169 CYS A O 1
ATOM 1271 N N . ASN A 1 170 ? 13.390 -11.475 -23.153 1.00 96.62 170 ASN A N 1
ATOM 1272 C CA . ASN A 1 170 ? 12.903 -12.817 -23.495 1.00 96.62 170 ASN A CA 1
ATOM 1273 C C . ASN A 1 170 ? 14.055 -13.769 -23.876 1.00 96.62 170 ASN A C 1
ATOM 1275 O O . ASN A 1 170 ? 15.137 -13.350 -24.291 1.00 96.62 170 ASN A O 1
ATOM 1279 N N . HIS A 1 171 ? 13.788 -15.076 -23.817 1.00 95.69 171 HIS A N 1
ATOM 1280 C CA . HIS A 1 171 ? 14.772 -16.121 -24.122 1.00 95.69 171 HIS A CA 1
ATOM 1281 C C . HIS A 1 171 ? 15.448 -15.994 -25.496 1.00 95.69 171 HIS A C 1
ATOM 1283 O O . HIS A 1 171 ? 16.631 -16.317 -25.619 1.00 95.69 171 HIS A O 1
ATOM 1289 N N . ALA A 1 172 ? 14.723 -15.565 -26.534 1.00 96.19 172 ALA A N 1
ATOM 1290 C CA . ALA A 1 172 ? 15.281 -15.452 -27.880 1.00 96.19 172 ALA A CA 1
ATOM 1291 C C . ALA A 1 172 ? 16.278 -14.288 -27.976 1.00 96.19 172 ALA A C 1
ATOM 1293 O O . ALA A 1 172 ? 17.357 -14.466 -28.544 1.00 96.19 172 ALA A O 1
ATOM 1294 N N . SER A 1 173 ? 15.942 -13.140 -27.380 1.00 96.81 173 SER A N 1
ATOM 1295 C CA . SER A 1 173 ? 16.825 -11.973 -27.294 1.00 96.81 173 SER A CA 1
ATOM 1296 C C . SER A 1 173 ? 18.093 -12.308 -26.505 1.00 96.81 173 SER A C 1
ATOM 1298 O O . SER A 1 173 ? 19.191 -12.157 -27.038 1.00 96.81 173 SER A O 1
ATOM 1300 N N . ILE A 1 174 ? 17.950 -12.888 -25.305 1.00 96.56 174 ILE A N 1
ATOM 1301 C CA . ILE A 1 174 ? 19.082 -13.233 -24.424 1.00 96.56 174 ILE A CA 1
ATOM 1302 C C . ILE A 1 174 ? 20.026 -14.256 -25.075 1.00 96.56 174 ILE A C 1
ATOM 1304 O O . ILE A 1 174 ? 21.243 -14.129 -24.965 1.00 96.56 174 ILE A O 1
ATOM 1308 N N . SER A 1 175 ? 19.487 -15.253 -25.790 1.00 94.81 175 SER A N 1
ATOM 1309 C CA . SER A 1 175 ? 20.303 -16.268 -26.483 1.00 94.81 175 SER A CA 1
ATOM 1310 C C . SER A 1 175 ? 21.157 -15.682 -27.612 1.00 94.81 175 SER A C 1
ATOM 1312 O O . SER A 1 175 ? 22.173 -16.268 -27.984 1.00 94.81 175 SER A O 1
ATOM 1314 N N . SER A 1 176 ? 20.720 -14.565 -28.199 1.00 95.62 176 SER A N 1
ATOM 1315 C CA . SER A 1 176 ? 21.457 -13.865 -29.251 1.00 95.62 176 SER A CA 1
ATOM 1316 C C . SER A 1 176 ? 22.483 -12.898 -28.664 1.00 95.62 176 SER A C 1
ATOM 1318 O O . SER A 1 176 ? 23.635 -12.902 -29.091 1.00 95.62 176 SER A O 1
ATOM 1320 N N . ASP A 1 177 ? 22.052 -12.050 -27.731 1.00 96.31 177 ASP A N 1
ATOM 1321 C CA . ASP A 1 177 ? 22.886 -11.085 -27.021 1.00 96.31 177 ASP A CA 1
ATOM 1322 C C . ASP A 1 177 ? 22.216 -10.726 -25.691 1.00 96.31 177 ASP A C 1
ATOM 1324 O O . ASP A 1 177 ? 21.120 -10.165 -25.658 1.00 96.31 177 ASP A O 1
ATOM 1328 N N . LYS A 1 178 ? 22.877 -11.060 -24.584 1.00 96.06 178 LYS A N 1
ATOM 1329 C CA . LYS A 1 178 ? 22.354 -10.809 -23.240 1.00 96.06 178 LYS A CA 1
A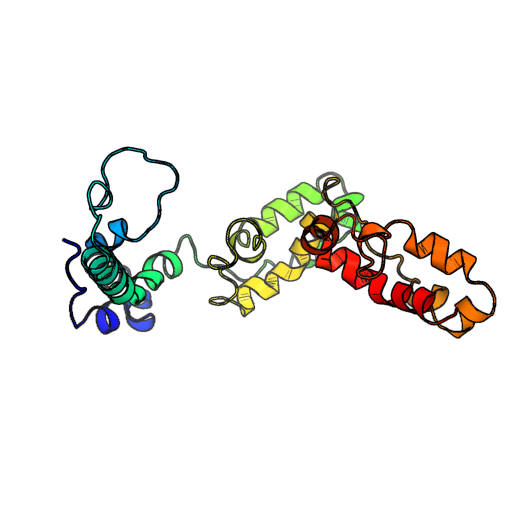TOM 1330 C C . LYS A 1 178 ? 22.603 -9.385 -22.740 1.00 96.06 178 LYS A C 1
ATOM 1332 O O . LYS A 1 178 ? 21.901 -8.962 -21.826 1.00 96.06 178 LYS A O 1
ATOM 1337 N N . ILE A 1 179 ? 23.548 -8.650 -23.338 1.00 96.69 179 ILE A N 1
ATOM 1338 C CA . ILE A 1 179 ? 23.982 -7.330 -22.849 1.00 96.69 179 ILE A CA 1
ATOM 1339 C C . ILE A 1 179 ? 22.809 -6.344 -22.740 1.00 96.69 179 ILE A C 1
ATOM 1341 O O . ILE A 1 179 ? 22.661 -5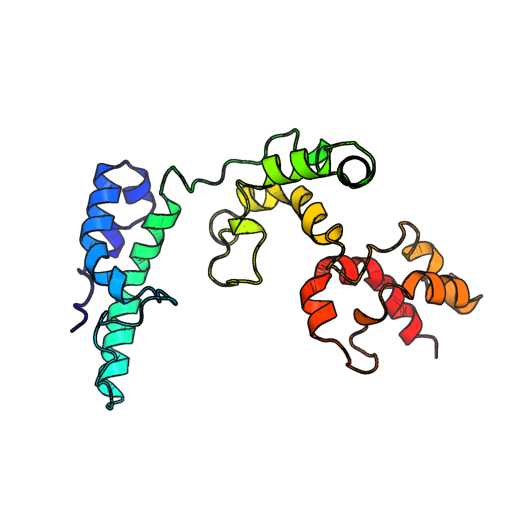.743 -21.679 1.00 96.69 179 ILE A O 1
ATOM 1345 N N . PRO A 1 180 ? 21.913 -6.209 -23.742 1.00 97.06 180 PRO A N 1
ATOM 1346 C CA . PRO A 1 180 ? 20.783 -5.287 -23.634 1.00 97.06 180 PRO A CA 1
ATOM 1347 C C . PRO A 1 180 ? 19.857 -5.594 -22.451 1.00 97.06 180 PRO A C 1
ATOM 1349 O O . PRO A 1 180 ? 19.301 -4.680 -21.849 1.00 97.06 180 PRO A O 1
ATOM 1352 N N . CYS A 1 181 ? 19.687 -6.876 -22.112 1.00 97.31 181 CYS A N 1
ATOM 1353 C CA . CYS A 1 181 ? 18.892 -7.271 -20.955 1.00 97.31 181 CYS A CA 1
ATOM 1354 C C . CYS A 1 181 ? 19.639 -6.996 -19.645 1.00 97.31 181 CYS A C 1
ATOM 1356 O O . CYS A 1 181 ? 19.045 -6.446 -18.726 1.00 97.31 181 CYS A O 1
ATOM 1358 N N . GLU A 1 182 ? 20.937 -7.306 -19.565 1.00 95.44 182 GLU A N 1
ATOM 1359 C CA . GLU A 1 182 ? 21.767 -6.973 -18.397 1.00 95.44 182 GLU A CA 1
ATOM 1360 C C . GLU A 1 182 ? 21.731 -5.463 -18.101 1.00 95.44 182 GLU A C 1
ATOM 1362 O O . GLU A 1 182 ? 21.475 -5.072 -16.965 1.00 95.44 182 GLU A O 1
ATOM 1367 N N . GLU A 1 183 ? 21.884 -4.616 -19.123 1.00 96.06 183 GLU A N 1
ATOM 1368 C CA . GLU A 1 183 ? 21.799 -3.155 -18.995 1.00 96.06 183 GLU A CA 1
ATOM 1369 C C . GLU A 1 183 ? 20.403 -2.683 -18.571 1.00 96.06 183 GLU A C 1
ATOM 1371 O O . GLU A 1 183 ? 20.277 -1.798 -17.726 1.00 96.06 183 GLU A O 1
ATOM 1376 N N . ALA A 1 184 ? 19.343 -3.276 -19.131 1.00 96.31 184 ALA A N 1
ATOM 1377 C CA . ALA A 1 184 ? 17.977 -2.944 -18.742 1.00 96.31 184 ALA A CA 1
ATOM 1378 C C . ALA A 1 184 ? 17.686 -3.328 -17.282 1.00 96.31 184 ALA A C 1
ATOM 1380 O O . ALA A 1 184 ? 16.940 -2.613 -16.620 1.00 96.31 184 ALA A O 1
ATOM 1381 N N . CYS A 1 185 ? 18.274 -4.422 -16.788 1.00 95.38 185 CYS A N 1
ATOM 1382 C CA . CYS A 1 185 ? 18.073 -4.962 -15.441 1.00 95.38 185 CYS A CA 1
ATOM 1383 C C . CYS A 1 185 ? 19.005 -4.366 -14.369 1.00 95.38 185 CYS A C 1
ATOM 1385 O O . CYS A 1 185 ? 18.728 -4.535 -13.182 1.00 95.38 185 CYS A O 1
ATOM 1387 N N . ASP A 1 186 ? 20.081 -3.669 -14.751 1.00 92.81 186 ASP A N 1
ATOM 1388 C CA . ASP A 1 186 ? 21.077 -3.091 -13.831 1.00 92.81 186 ASP A CA 1
ATOM 1389 C C . ASP A 1 186 ? 20.470 -2.226 -12.700 1.00 92.81 186 ASP A C 1
ATOM 1391 O O . ASP A 1 186 ? 20.830 -2.434 -11.533 1.00 92.81 186 ASP A O 1
ATOM 1395 N N . PRO A 1 187 ? 19.467 -1.355 -12.962 1.00 91.25 187 PRO A N 1
ATOM 1396 C CA . PRO A 1 187 ? 18.846 -0.538 -11.915 1.00 91.25 187 PRO A CA 1
ATOM 1397 C C . PRO A 1 187 ? 18.084 -1.341 -10.849 1.00 91.25 187 PRO A C 1
ATOM 1399 O O . PRO A 1 187 ? 17.793 -0.815 -9.780 1.00 91.25 187 PRO A O 1
ATOM 1402 N N . ALA A 1 188 ? 17.756 -2.605 -11.131 1.00 91.56 188 ALA A N 1
ATOM 1403 C CA . ALA A 1 188 ? 17.019 -3.504 -10.246 1.00 91.56 188 ALA A CA 1
ATOM 1404 C C . ALA A 1 188 ? 17.891 -4.638 -9.700 1.00 91.56 188 ALA A C 1
ATOM 1406 O O . ALA A 1 188 ? 17.387 -5.677 -9.273 1.00 91.56 188 ALA A O 1
ATOM 1407 N N . THR A 1 189 ? 19.211 -4.455 -9.679 1.00 89.00 189 THR A N 1
ATOM 1408 C CA . THR A 1 189 ? 20.154 -5.438 -9.126 1.00 89.00 189 THR A CA 1
ATOM 1409 C C . THR A 1 189 ? 19.814 -5.844 -7.690 1.00 89.00 189 THR A C 1
ATOM 1411 O O . THR A 1 189 ? 19.946 -7.021 -7.350 1.00 89.00 189 THR A O 1
ATOM 1414 N N . CYS A 1 190 ? 19.286 -4.930 -6.866 1.00 86.38 190 CYS A N 1
ATOM 1415 C CA . CYS A 1 190 ? 18.860 -5.254 -5.500 1.00 86.38 190 CYS A CA 1
ATOM 1416 C C . CYS A 1 190 ? 17.532 -6.029 -5.399 1.00 86.38 190 CYS A C 1
ATOM 1418 O O . CYS A 1 190 ? 17.209 -6.535 -4.328 1.00 86.38 190 CYS A O 1
ATOM 1420 N N . CYS A 1 191 ? 16.793 -6.188 -6.501 1.00 88.62 191 CYS A N 1
ATOM 1421 C CA . CYS A 1 191 ? 15.566 -6.985 -6.565 1.00 88.62 191 CYS A CA 1
ATOM 1422 C C . CYS A 1 191 ? 15.810 -8.484 -6.776 1.00 88.62 191 CYS A C 1
ATOM 1424 O O . CYS A 1 191 ? 14.856 -9.260 -6.779 1.00 88.62 191 CYS A O 1
ATOM 1426 N N . ASN A 1 192 ? 17.055 -8.910 -7.010 1.00 84.38 192 ASN A N 1
ATOM 1427 C CA . ASN A 1 192 ? 17.365 -10.301 -7.317 1.00 84.38 192 ASN A CA 1
ATOM 1428 C C . ASN A 1 192 ? 17.439 -11.152 -6.031 1.00 84.38 192 ASN A C 1
ATOM 1430 O O . ASN A 1 192 ? 18.410 -11.022 -5.281 1.00 84.38 192 ASN A O 1
ATOM 1434 N N . PRO A 1 193 ? 16.498 -12.091 -5.795 1.00 71.31 193 PRO A N 1
ATOM 1435 C CA . PRO A 1 193 ? 16.516 -12.933 -4.597 1.00 71.31 193 PRO A CA 1
ATOM 1436 C C . PRO A 1 193 ? 17.647 -13.976 -4.610 1.00 71.31 193 PRO A C 1
ATOM 1438 O O . PRO A 1 193 ? 17.911 -14.606 -3.590 1.00 71.31 193 PRO A O 1
ATOM 1441 N N . VAL A 1 194 ? 18.296 -14.189 -5.763 1.00 70.75 194 VAL A N 1
ATOM 1442 C CA . VAL A 1 194 ? 19.370 -15.179 -5.975 1.00 70.75 194 VAL A CA 1
ATOM 1443 C C . VAL A 1 194 ? 20.764 -14.523 -5.977 1.00 70.75 194 VAL A C 1
ATOM 1445 O O . VAL A 1 194 ? 21.773 -15.220 -6.053 1.00 70.75 194 VAL A O 1
ATOM 1448 N N . GLY A 1 195 ? 20.835 -13.187 -5.897 1.00 65.62 195 GLY A N 1
ATOM 1449 C CA . GLY A 1 195 ? 22.087 -12.426 -5.828 1.00 65.62 195 GLY A CA 1
ATOM 1450 C C . GLY A 1 195 ? 22.850 -12.615 -4.511 1.00 65.62 195 GLY A C 1
ATOM 1451 O O . GLY A 1 195 ? 22.539 -13.490 -3.708 1.00 65.62 195 GLY A O 1
ATOM 1452 N N . ASP A 1 196 ? 23.844 -11.764 -4.249 1.00 60.56 196 ASP A N 1
ATOM 1453 C CA . ASP A 1 196 ? 24.702 -11.793 -3.049 1.00 60.56 196 ASP A CA 1
ATOM 1454 C C . ASP A 1 196 ? 23.980 -11.517 -1.707 1.00 60.56 196 ASP A C 1
ATOM 1456 O O . ASP A 1 196 ? 24.627 -11.297 -0.682 1.00 60.56 196 ASP A O 1
ATOM 1460 N N . GLY A 1 197 ? 22.644 -11.570 -1.695 1.00 52.94 197 GLY A N 1
ATOM 1461 C CA . GLY A 1 197 ? 21.812 -11.489 -0.499 1.00 52.94 197 GLY A CA 1
ATOM 1462 C C . GLY A 1 197 ? 21.876 -10.137 0.204 1.00 52.94 197 GLY A C 1
ATOM 1463 O O . GLY A 1 197 ? 21.557 -10.059 1.387 1.00 52.94 197 GLY A O 1
ATOM 1464 N N . SER A 1 198 ? 22.332 -9.080 -0.472 1.00 52.94 198 SER A N 1
ATOM 1465 C CA . SER A 1 198 ? 22.777 -7.880 0.234 1.00 52.94 198 SER A CA 1
ATOM 1466 C C . SER A 1 198 ? 21.678 -6.891 0.631 1.00 52.94 198 SER A C 1
ATOM 1468 O O . SER A 1 198 ? 21.986 -5.995 1.408 1.00 52.94 198 SER A O 1
ATOM 1470 N N . ASN A 1 199 ? 20.415 -7.044 0.210 1.00 63.91 199 ASN A N 1
ATOM 1471 C CA . ASN A 1 199 ? 19.330 -6.166 0.671 1.00 63.91 199 ASN A CA 1
ATOM 1472 C C . ASN A 1 199 ? 17.940 -6.830 0.597 1.00 63.91 199 ASN A C 1
ATOM 1474 O O . ASN A 1 199 ? 17.135 -6.476 -0.262 1.00 63.91 199 ASN A O 1
ATOM 1478 N N . GLU A 1 200 ? 17.603 -7.720 1.542 1.00 68.62 200 GLU A N 1
ATOM 1479 C CA . GLU A 1 200 ? 16.193 -8.114 1.797 1.00 68.62 200 GLU A CA 1
ATOM 1480 C C . GLU A 1 200 ? 15.290 -6.870 1.923 1.00 68.62 200 GLU A C 1
ATOM 1482 O O . GLU A 1 200 ? 14.192 -6.815 1.375 1.00 68.62 200 GLU A O 1
ATOM 1487 N N . ILE A 1 201 ? 15.852 -5.810 2.511 1.00 76.69 201 ILE A N 1
ATOM 1488 C CA . ILE A 1 201 ? 15.255 -4.482 2.644 1.00 76.69 201 ILE A CA 1
ATOM 1489 C C . ILE A 1 201 ? 14.861 -3.878 1.284 1.00 76.69 201 ILE A C 1
ATOM 1491 O O . ILE A 1 201 ? 13.810 -3.254 1.189 1.00 76.69 201 ILE A O 1
ATOM 1495 N N . CYS A 1 202 ? 15.651 -4.061 0.216 1.00 81.88 202 CYS A N 1
ATOM 1496 C CA . CYS A 1 202 ? 15.316 -3.493 -1.096 1.00 81.88 202 CYS A CA 1
ATOM 1497 C C . CYS A 1 202 ? 14.064 -4.151 -1.678 1.00 81.88 202 CYS A C 1
ATOM 1499 O O . CYS A 1 202 ? 13.160 -3.434 -2.099 1.00 81.88 202 CYS A O 1
ATOM 1501 N N . LEU A 1 203 ? 13.981 -5.484 -1.674 1.00 84.19 203 LEU A N 1
ATOM 1502 C CA . LEU A 1 203 ? 12.814 -6.189 -2.205 1.00 84.19 203 LEU A CA 1
ATOM 1503 C C . LEU A 1 203 ? 11.546 -5.866 -1.403 1.00 84.19 203 LEU A C 1
ATOM 1505 O O . LEU A 1 203 ? 10.486 -5.688 -1.995 1.00 84.19 203 LEU A O 1
ATOM 1509 N N . GLU A 1 204 ? 11.654 -5.761 -0.077 1.00 80.12 204 GLU A N 1
ATOM 1510 C CA . GLU A 1 204 ? 10.528 -5.405 0.794 1.00 80.12 204 GLU A CA 1
ATOM 1511 C C . GLU A 1 204 ? 10.053 -3.964 0.570 1.00 80.12 204 GLU A C 1
ATOM 1513 O O . GLU A 1 204 ? 8.853 -3.719 0.475 1.00 80.12 204 GLU A O 1
ATOM 1518 N N . GLN A 1 205 ? 10.984 -3.016 0.432 1.00 76.75 205 GLN A N 1
ATOM 1519 C CA . GLN A 1 205 ? 10.667 -1.596 0.247 1.00 76.75 205 GLN A CA 1
ATOM 1520 C C . GLN A 1 205 ? 10.285 -1.239 -1.193 1.00 76.75 205 GLN A C 1
ATOM 1522 O O . GLN A 1 205 ? 9.610 -0.241 -1.412 1.00 76.75 205 GLN A O 1
ATOM 1527 N N . ASN A 1 206 ? 10.704 -2.038 -2.178 1.00 79.31 206 ASN A N 1
ATOM 1528 C CA . ASN A 1 206 ? 10.523 -1.754 -3.603 1.00 79.31 206 ASN A CA 1
ATOM 1529 C C . ASN A 1 206 ? 9.766 -2.885 -4.311 1.00 79.31 206 ASN A C 1
ATOM 1531 O O . ASN A 1 206 ? 9.962 -3.100 -5.506 1.00 79.31 206 ASN A O 1
ATOM 1535 N N . PHE A 1 207 ? 8.907 -3.624 -3.600 1.00 84.69 207 PHE A N 1
ATOM 1536 C CA . PHE A 1 207 ? 8.269 -4.842 -4.113 1.00 84.69 207 PHE A CA 1
ATOM 1537 C C . PHE A 1 207 ? 7.625 -4.655 -5.495 1.00 84.69 207 PHE A C 1
ATOM 1539 O O . PHE A 1 207 ? 7.854 -5.461 -6.396 1.00 84.69 207 PHE A O 1
ATOM 1546 N N . LEU A 1 208 ? 6.863 -3.574 -5.690 1.00 81.88 208 LEU A N 1
ATOM 1547 C CA . LEU A 1 208 ? 6.201 -3.284 -6.966 1.00 81.88 208 LEU A CA 1
ATOM 1548 C C . LEU A 1 208 ? 7.198 -2.947 -8.082 1.00 81.88 208 LEU A C 1
ATOM 1550 O O . LEU A 1 208 ? 7.071 -3.463 -9.195 1.00 81.88 208 LEU A O 1
ATOM 1554 N N . ALA A 1 209 ? 8.215 -2.132 -7.788 1.00 86.38 209 ALA A N 1
ATOM 1555 C CA . ALA A 1 209 ? 9.271 -1.832 -8.747 1.00 86.38 209 ALA A CA 1
ATOM 1556 C C . ALA A 1 209 ? 10.015 -3.115 -9.140 1.00 86.38 209 ALA A C 1
ATOM 1558 O O . ALA A 1 209 ? 10.123 -3.426 -10.324 1.00 86.38 209 ALA A O 1
ATOM 1559 N N . CYS A 1 210 ? 10.396 -3.937 -8.163 1.00 90.94 210 CYS A N 1
ATOM 1560 C CA . CYS A 1 210 ? 11.017 -5.238 -8.380 1.00 90.94 210 CYS A CA 1
ATOM 1561 C C . CYS A 1 210 ? 10.139 -6.199 -9.192 1.00 90.94 210 CYS A C 1
ATOM 1563 O O . CYS A 1 210 ? 10.641 -6.882 -10.084 1.00 90.94 210 CYS A O 1
ATOM 1565 N N . ALA A 1 211 ? 8.825 -6.221 -8.952 1.00 91.06 211 ALA A N 1
ATOM 1566 C CA . ALA A 1 211 ? 7.892 -7.041 -9.720 1.00 91.06 211 ALA A CA 1
ATOM 1567 C C . ALA A 1 211 ? 7.856 -6.646 -11.206 1.00 91.06 211 ALA A C 1
ATOM 1569 O O . ALA A 1 211 ? 7.710 -7.515 -12.067 1.00 91.06 211 ALA A O 1
ATOM 1570 N N . SER A 1 212 ? 8.054 -5.363 -11.532 1.00 92.06 212 SER A N 1
ATOM 1571 C CA . SER A 1 212 ? 8.138 -4.910 -12.928 1.00 92.06 212 SER A CA 1
ATOM 1572 C C . SER A 1 212 ? 9.365 -5.458 -13.678 1.00 92.06 212 SER A C 1
ATOM 1574 O O . SER A 1 212 ? 9.337 -5.556 -14.903 1.00 92.06 212 SER A O 1
ATOM 1576 N N . TYR A 1 213 ? 10.401 -5.904 -12.956 1.00 94.56 213 TYR A N 1
ATOM 1577 C CA . TYR A 1 213 ? 11.605 -6.546 -13.498 1.00 94.56 213 TYR A CA 1
ATOM 1578 C C . TYR A 1 213 ? 11.538 -8.079 -13.520 1.00 94.56 213 TYR A C 1
ATOM 1580 O O . TYR A 1 213 ? 12.569 -8.730 -13.684 1.00 94.56 213 TYR A O 1
ATOM 1588 N N . ALA A 1 214 ? 10.356 -8.693 -13.388 1.00 93.81 214 ALA A N 1
ATOM 1589 C CA . ALA A 1 214 ? 10.222 -10.155 -13.348 1.00 93.81 214 ALA A CA 1
ATOM 1590 C C . ALA A 1 214 ? 10.918 -10.880 -14.523 1.00 93.81 214 ALA A C 1
ATOM 1592 O O . ALA A 1 214 ? 11.485 -11.956 -14.337 1.00 93.81 214 ALA A O 1
ATOM 1593 N N . GLU A 1 215 ? 10.949 -10.272 -15.713 1.00 95.50 215 GLU A N 1
ATOM 1594 C CA . GLU A 1 215 ? 11.600 -10.835 -16.907 1.00 95.50 215 GLU A CA 1
ATOM 1595 C C . GLU A 1 215 ? 13.132 -10.930 -16.794 1.00 95.50 215 GLU A C 1
ATOM 1597 O O . GLU A 1 215 ? 13.753 -11.748 -17.473 1.00 95.50 215 GLU A O 1
ATOM 1602 N N . CYS A 1 216 ? 13.759 -10.169 -15.892 1.00 95.12 216 CYS A N 1
ATOM 1603 C CA . CYS A 1 216 ? 15.191 -10.281 -15.608 1.00 95.12 216 CYS A CA 1
ATOM 1604 C C . CYS A 1 216 ? 15.569 -11.648 -15.024 1.00 95.12 216 CYS A C 1
ATOM 1606 O O . CYS A 1 216 ? 16.724 -12.059 -15.130 1.00 95.12 216 CYS A O 1
ATOM 1608 N N . ALA A 1 217 ? 14.608 -12.401 -14.471 1.00 92.69 217 ALA A N 1
ATOM 1609 C CA . ALA A 1 217 ? 14.834 -13.772 -14.017 1.00 92.69 217 ALA A CA 1
ATOM 1610 C C . ALA A 1 217 ? 15.302 -14.702 -15.152 1.00 92.69 217 ALA A C 1
ATOM 1612 O O . ALA A 1 217 ? 15.987 -15.690 -14.886 1.00 92.69 217 ALA A O 1
ATOM 1613 N N . ASN A 1 218 ? 15.006 -14.372 -16.416 1.00 94.00 218 ASN A N 1
ATOM 1614 C CA . ASN A 1 218 ? 15.466 -15.149 -17.565 1.00 94.00 218 ASN A CA 1
ATOM 1615 C C . ASN A 1 218 ? 16.999 -15.147 -17.695 1.00 94.00 218 ASN A C 1
ATOM 1617 O O . ASN A 1 218 ? 17.550 -16.125 -18.199 1.00 94.00 218 ASN A O 1
ATOM 1621 N N . LEU A 1 219 ? 17.702 -14.122 -17.189 1.00 92.50 219 LEU A N 1
ATOM 1622 C CA . LEU A 1 219 ? 19.173 -14.092 -17.153 1.00 92.50 219 LEU A CA 1
ATOM 1623 C C . LEU A 1 219 ? 19.764 -15.220 -16.292 1.00 92.50 219 LEU A C 1
ATOM 1625 O O . LEU A 1 219 ? 20.879 -15.654 -16.554 1.00 92.50 219 LEU A O 1
ATOM 1629 N N . LEU A 1 220 ? 19.014 -15.735 -15.309 1.00 89.06 220 LEU A N 1
ATOM 1630 C CA . LEU A 1 220 ? 19.464 -16.807 -14.409 1.00 89.06 220 LEU A CA 1
ATOM 1631 C C . LEU A 1 220 ? 19.373 -18.207 -15.034 1.00 89.06 220 LEU A C 1
ATOM 1633 O O . LEU A 1 220 ? 19.895 -19.168 -14.476 1.00 89.06 220 LEU A O 1
ATOM 1637 N N . VAL A 1 221 ? 18.662 -18.347 -16.156 1.00 86.06 221 VAL A N 1
ATOM 1638 C CA . VAL A 1 221 ? 18.354 -19.649 -16.776 1.00 86.06 221 VAL A CA 1
ATOM 1639 C C . VAL A 1 221 ? 19.300 -19.968 -17.944 1.00 86.06 221 VAL A C 1
ATOM 1641 O O . VAL A 1 221 ? 19.306 -21.096 -18.428 1.00 86.06 221 VAL A O 1
ATOM 1644 N N . VAL A 1 222 ? 20.087 -18.994 -18.416 1.00 76.56 222 VAL A N 1
ATOM 1645 C CA . VAL A 1 222 ? 20.856 -19.084 -19.676 1.00 76.56 222 VAL A CA 1
ATOM 1646 C C . VAL A 1 222 ? 22.356 -19.378 -19.456 1.00 76.56 222 VAL A C 1
ATOM 1648 O O . VAL A 1 222 ? 23.149 -19.231 -20.383 1.00 76.56 222 VAL A O 1
ATOM 1651 N N . ASP A 1 223 ? 22.747 -19.851 -18.267 1.00 58.06 223 ASP A N 1
ATOM 1652 C CA . ASP A 1 223 ? 24.108 -20.361 -17.992 1.00 58.06 223 ASP A CA 1
ATOM 1653 C C . ASP A 1 223 ? 24.348 -21.803 -18.492 1.00 58.06 223 ASP A C 1
ATOM 1655 O O . ASP A 1 223 ? 23.465 -22.678 -18.309 1.00 58.06 223 ASP A O 1
#

pLDDT: mean 82.63, std 14.31, range [47.78, 97.88]

Mean predicted aligned error: 12.19 Å

Radius of gyration: 24.27 Å; Cα contacts (8 Å, |Δi|>4): 238; chains: 1; bounding box: 52×42×68 Å

Secondary structure (DSSP, 8-state):
-PPPPPTTHHHHT-HHHHTT-HHHHHHHHHHHGGGGGGS--TT--S--SSGGG--SHHHHHHHHHHHHHTGGGGHHHHH-TTS-PPPPPTTHHHHTSHHHHHHSTTHHHHHHHHHGGGHHHH-TTT-TTS-GGGT-HHHHHHTGGGGHHHHH-TTS-SPPPPTTHHHHSSHHHHHH-SHHHHHHHGGGGGG-TTSS---HHHHHHTHHHHHHTGGGGGGGS--

Sequence (223 aa):
DIQLAPRNIADVCAREHVEAGDEARNACAEVCEPSDCCQEKENETEDFCLYKNATAVYEVANIVIGCVSYLPCQILPLTDPVNKIVLAPTKLTTACTRENVEETEGGKVECEELCAPSSCCLNPVENPIKTCFLEFPVECASFAPCEILDLIDPSAQVPLAPTNINEVCNHASISSDKIPCEEACDPATCCNPVGDGSNEICLEQNFLACASYAECANLLVVD

Organism: NCBI:txid420281